Protein AF-A0A419QIV5-F1 (afdb_monomer_lite)

Sequence (324 aa):
MVKIKIGLDENVLDLLNIGNVNRIVKHPIKIYQKKHLTGKHNILQSLGPNETVYLVEGLINQEVDNNIAKLLSLYHSQQPVALETDSFTVFGKITDLEIPYEAGRLWQRYRLELTEIPFWGTTIINEGEKAFLADLNLQYKTKQIFPTQTNHNFVLDRENKKFSFEFILVNELEEACWIKIEIQIPDNIAYTGVGNPKIYVYSWDGNEWKNFLQPHPTTNYFDVNNANLYFLDGSTATELYGSGNYGEKGVGCYLPNNRGETVNPVNESDPKASPLTHSQTYGCQKRWSFTIKIPQHDESNKLKSRTKLKIEIYYEKEKTTYNP

Secondary structure (DSSP, 8-state):
---EEEEETTEEEETTTSEEEEEEEEEEE--EEEEEETTTEEEEEE-S--EEEEEEEEEEETT-HHHHHHHHHHHHH---EEEEESS-EEEEEEEEEE----TT-SEEEEEEEEEEPPS---EEEEE-TTEEEE-TTSS-EESEE-TTSSSS--EEETTTTEEEEEEEEEE-SSS-EEEEEEEEE-SSB-B-TTS-B-EEEEEE-SSSEEEEEEE-SSSSSEEE-GGG-B-TTS-BHHHHH---SSS-TTEEEB--EETT-EEPBPTTS-TTPPPEEPP--SB-SEEEEEEEEEPPP-TT-TTTTEEEEEEEEEBSS-----B-

Foldseek 3Di:
DKFWWKFADPLIDTPVVFFDWPDKDKDFDFDWDFDDDDPPDTDTDGDFFRKIKIKTKTKGFPVPVVRVVSVVVQLVVQAWMWTDTPVDIFIFGFPDKDFDDDPPDRITMIITMTITDAQWFWKAWQDADQKWKAAPVRPDTDRIDRQSHGRFPWDQDRVQQKIKTKTKIFHAAQFWDKTKMKTFHFPFFDAAPAGAFQKWKWWDQPPDTFTQWGQDRHHGFIHGHQQRFAFQVNDTQCVVFNQDPWAGPFKWWWGKDFQQDWTATTRNHDPPDGIDGHHPDFGFGIMTMMMGTAGGADPVCRRSRMIMMMMMTGGDHNHGDGDD

Structure (mmCIF, N/CA/C/O backbone):
data_AF-A0A419QIV5-F1
#
_entry.id   AF-A0A419QIV5-F1
#
loop_
_atom_site.group_PDB
_atom_site.id
_atom_site.type_symbol
_atom_site.label_atom_id
_atom_site.label_alt_id
_atom_site.label_comp_id
_atom_site.label_asym_id
_atom_site.label_entity_id
_atom_site.label_seq_id
_atom_site.pdbx_PDB_ins_code
_atom_site.Cart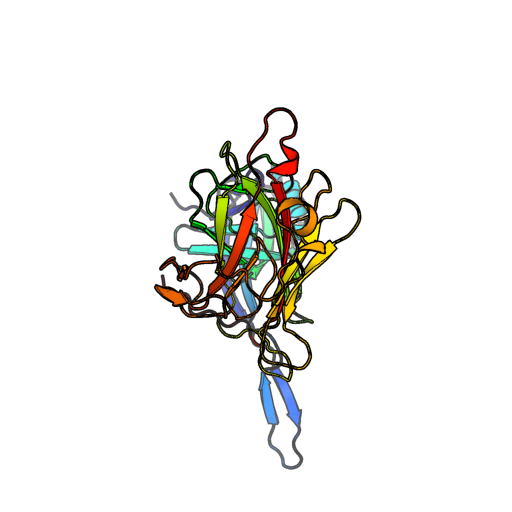n_x
_atom_site.Cartn_y
_atom_site.Cartn_z
_atom_site.occupancy
_atom_site.B_iso_or_equiv
_atom_site.auth_seq_id
_atom_site.auth_comp_id
_atom_site.auth_asym_id
_atom_site.auth_atom_id
_atom_site.pdbx_PDB_model_num
ATOM 1 N N . MET A 1 1 ? -14.097 23.131 22.051 1.00 55.72 1 MET A N 1
ATOM 2 C CA . MET A 1 1 ? -15.325 22.320 21.926 1.00 55.72 1 MET A CA 1
ATOM 3 C C . MET A 1 1 ? -14.837 20.896 21.759 1.00 55.72 1 MET A C 1
ATOM 5 O O . MET A 1 1 ? -13.962 20.720 20.923 1.00 55.72 1 MET A O 1
ATOM 9 N N . VAL A 1 2 ? -15.267 19.961 22.611 1.00 65.06 2 VAL A N 1
ATOM 10 C CA . VAL A 1 2 ? -14.708 18.600 22.605 1.00 65.06 2 VAL A CA 1
ATOM 11 C C . VAL A 1 2 ? -15.120 17.893 21.321 1.00 65.06 2 VAL A C 1
ATOM 13 O O . VAL A 1 2 ? -16.292 17.968 20.961 1.00 65.06 2 VAL A O 1
ATOM 16 N N . LYS A 1 3 ? -14.182 17.258 20.615 1.00 79.00 3 LYS A N 1
ATOM 17 C CA . LYS A 1 3 ? -14.451 16.488 19.394 1.00 79.00 3 LYS A CA 1
ATOM 18 C C . LYS A 1 3 ? -14.301 14.999 19.686 1.00 79.00 3 LYS A C 1
ATOM 20 O O . LYS A 1 3 ? -13.258 14.586 20.185 1.00 79.00 3 LYS A O 1
ATOM 25 N N . ILE A 1 4 ? -15.313 14.193 19.353 1.00 82.38 4 ILE A N 1
ATOM 26 C CA . ILE A 1 4 ? -15.190 12.729 19.298 1.00 82.38 4 ILE A CA 1
ATOM 27 C C . ILE A 1 4 ? -15.901 12.236 18.042 1.00 82.38 4 ILE A C 1
ATOM 29 O O . ILE A 1 4 ? -17.129 12.208 17.989 1.00 82.38 4 ILE A O 1
ATOM 33 N N . LYS A 1 5 ? -15.130 11.865 17.021 1.00 88.31 5 LYS A N 1
ATOM 34 C CA . LYS A 1 5 ? -15.664 11.416 15.731 1.00 88.31 5 LYS A CA 1
ATOM 35 C C . LYS A 1 5 ? -15.188 10.012 15.399 1.00 88.31 5 LYS A C 1
ATOM 37 O O . LYS A 1 5 ? -14.062 9.654 15.734 1.00 88.31 5 LYS A O 1
ATOM 42 N N . ILE A 1 6 ? -16.042 9.241 14.732 1.00 84.38 6 ILE A N 1
ATOM 43 C CA . ILE A 1 6 ? -15.705 7.926 14.196 1.00 84.38 6 ILE A CA 1
ATOM 44 C C . ILE A 1 6 ? -16.110 7.813 12.727 1.00 84.38 6 ILE A C 1
ATOM 46 O O . ILE A 1 6 ? -17.221 8.186 12.359 1.00 84.38 6 ILE A O 1
ATOM 50 N N . GLY A 1 7 ? -15.212 7.303 11.891 1.00 79.44 7 GLY A N 1
ATOM 51 C CA . GLY A 1 7 ? -15.452 7.098 10.462 1.00 79.44 7 GLY A CA 1
ATOM 52 C C . GLY A 1 7 ? -14.278 7.559 9.605 1.00 79.44 7 GLY A C 1
ATOM 53 O O . GLY A 1 7 ? -13.202 7.842 10.128 1.00 79.44 7 GLY A O 1
ATOM 54 N N . LEU A 1 8 ? -14.479 7.611 8.292 1.00 71.38 8 LEU A N 1
ATOM 55 C CA . LEU A 1 8 ? -13.515 8.135 7.319 1.00 71.38 8 LEU A CA 1
ATOM 56 C C . LEU A 1 8 ? -14.248 8.906 6.221 1.00 71.38 8 LEU A C 1
ATOM 58 O O . LEU A 1 8 ? -15.401 8.601 5.909 1.00 71.38 8 LEU A O 1
ATOM 62 N N . ASP A 1 9 ? -13.547 9.877 5.637 1.00 69.44 9 ASP A N 1
ATOM 63 C CA . ASP A 1 9 ? -13.982 10.666 4.482 1.00 69.44 9 ASP A CA 1
ATOM 64 C C . ASP A 1 9 ? -15.380 11.288 4.675 1.00 69.44 9 ASP A C 1
ATOM 66 O O . ASP A 1 9 ? -15.602 12.058 5.611 1.00 69.44 9 ASP A O 1
ATOM 70 N N . GLU A 1 10 ? -16.340 10.970 3.805 1.00 66.00 10 GLU A N 1
ATOM 71 C CA . GLU A 1 10 ? -17.713 11.487 3.884 1.00 66.00 10 GLU A CA 1
ATOM 72 C C . GLU A 1 10 ? -18.573 10.754 4.934 1.00 66.00 10 GLU A C 1
ATOM 74 O O . GLU A 1 10 ? -19.620 11.251 5.353 1.00 66.00 10 GLU A O 1
ATOM 79 N N . ASN A 1 11 ? -18.114 9.597 5.423 1.00 73.50 11 ASN A N 1
ATOM 80 C CA . ASN A 1 11 ? -18.824 8.738 6.373 1.00 73.50 11 ASN A CA 1
ATOM 81 C C . ASN A 1 11 ? -18.352 8.962 7.816 1.00 73.50 11 ASN A C 1
ATOM 83 O O . ASN A 1 11 ? -18.094 8.012 8.556 1.00 73.50 11 ASN A O 1
ATOM 87 N N . VAL A 1 12 ? -18.233 10.226 8.223 1.00 81.38 12 VAL A N 1
ATOM 88 C CA . VAL A 1 12 ? -17.811 10.603 9.577 1.00 81.38 12 VAL A CA 1
ATOM 89 C C . VAL A 1 12 ? -19.023 10.863 10.466 1.00 81.38 12 VAL A C 1
ATOM 91 O O . VAL A 1 12 ? -19.879 11.700 10.176 1.00 81.38 12 VAL A O 1
ATOM 94 N N . LEU A 1 13 ? -19.067 10.160 11.593 1.00 82.88 13 LEU A N 1
ATOM 95 C CA . LEU A 1 13 ? -20.081 10.294 12.624 1.00 82.88 13 LEU A CA 1
ATOM 96 C C . LEU A 1 13 ? -19.501 11.036 13.829 1.00 82.88 13 LEU A C 1
ATOM 98 O O . LEU A 1 13 ? -18.521 10.598 14.426 1.00 82.88 13 LEU A O 1
ATOM 102 N N . ASP A 1 14 ? -20.112 12.156 14.203 1.00 84.31 14 ASP A N 1
ATOM 103 C CA . ASP A 1 14 ? -19.749 12.884 15.419 1.00 84.31 14 ASP A CA 1
ATOM 104 C C . ASP A 1 14 ? -20.540 12.332 16.608 1.00 84.31 14 ASP A C 1
ATOM 106 O O . ASP A 1 14 ? -21.744 12.563 16.724 1.00 84.31 14 ASP A O 1
ATOM 110 N N . LEU A 1 15 ? -19.866 11.583 17.482 1.00 81.44 15 LEU A N 1
ATOM 111 C CA . LEU A 1 15 ? -20.501 10.873 18.592 1.00 81.44 15 LEU A CA 1
ATOM 112 C C . LEU A 1 15 ? -21.102 11.826 19.637 1.00 81.44 15 LEU A C 1
ATOM 114 O O . LEU A 1 15 ? -22.003 11.429 20.373 1.00 81.44 15 LEU A O 1
ATOM 118 N N . LEU A 1 16 ? -20.656 13.084 19.676 1.00 82.88 16 LEU A N 1
ATOM 119 C CA . LEU A 1 16 ? -21.199 14.105 20.574 1.00 82.88 16 LEU A CA 1
ATOM 120 C C . LEU A 1 16 ? -22.423 14.821 19.989 1.00 82.88 16 LEU A C 1
ATOM 122 O O . LEU A 1 16 ? -23.220 15.372 20.741 1.00 82.88 16 LEU A O 1
ATOM 126 N N . ASN A 1 17 ? -22.622 14.776 18.669 1.00 80.06 17 ASN A N 1
ATOM 127 C CA . ASN A 1 17 ? -23.832 15.321 18.040 1.00 80.06 17 ASN A CA 1
ATOM 128 C C . ASN A 1 17 ? -25.023 14.359 18.122 1.00 80.06 17 ASN A C 1
ATOM 130 O O . ASN A 1 17 ? -26.172 14.785 18.036 1.00 80.06 17 ASN A O 1
ATOM 134 N N . ILE A 1 18 ? -24.757 13.060 18.254 1.00 74.00 18 ILE A N 1
ATOM 135 C CA . ILE A 1 18 ? -25.786 12.006 18.247 1.00 74.00 18 ILE A CA 1
ATOM 136 C C . ILE A 1 18 ? -26.142 11.520 19.657 1.00 74.00 18 ILE A C 1
ATOM 138 O O . ILE A 1 18 ? -27.058 10.713 19.831 1.00 74.00 18 ILE A O 1
ATOM 142 N N . GLY A 1 19 ? -25.411 12.009 20.658 1.00 79.25 19 GLY A N 1
ATOM 143 C CA . GLY A 1 19 ? -25.638 11.726 22.061 1.00 79.25 19 GLY A CA 1
ATOM 144 C C . GLY A 1 19 ? -24.447 12.085 22.927 1.00 79.25 19 GLY A C 1
ATOM 145 O O . GLY A 1 19 ? -24.059 13.247 22.985 1.00 79.25 19 GLY A O 1
ATOM 146 N N . ASN A 1 20 ? -23.906 11.109 23.650 1.00 83.94 20 ASN A N 1
ATOM 147 C CA . ASN A 1 20 ? -22.772 11.331 24.536 1.00 83.94 20 ASN A CA 1
ATOM 148 C C . ASN A 1 20 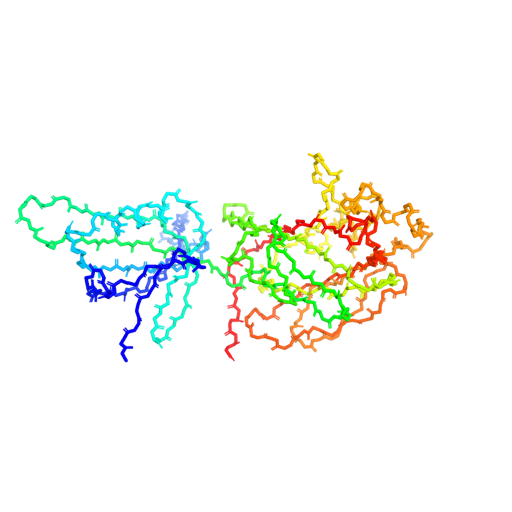? -21.799 10.154 24.522 1.00 83.94 20 ASN A C 1
ATOM 150 O O . ASN A 1 20 ? -22.209 8.998 24.425 1.00 83.94 20 ASN A O 1
ATOM 154 N N . VAL A 1 21 ? -20.522 10.458 24.739 1.00 79.62 21 VAL A N 1
ATOM 155 C CA . VAL A 1 21 ? -19.472 9.476 25.002 1.00 79.62 21 VAL A CA 1
ATOM 156 C C . VAL A 1 21 ? -19.144 9.532 26.485 1.00 79.62 21 VAL A C 1
ATOM 158 O O . VAL A 1 21 ? -18.593 10.511 26.983 1.00 79.62 21 VAL A O 1
ATOM 161 N N . ASN A 1 22 ? -19.488 8.471 27.205 1.00 81.81 22 ASN A N 1
ATOM 162 C CA . ASN A 1 22 ? -19.250 8.392 28.642 1.00 81.81 22 ASN A CA 1
ATOM 163 C C . ASN A 1 22 ? -17.803 7.998 28.942 1.00 81.81 22 ASN A C 1
ATOM 165 O O . ASN A 1 22 ? -17.241 8.426 29.951 1.00 81.81 22 ASN A O 1
ATOM 169 N N . ARG A 1 23 ? -17.213 7.135 28.104 1.00 86.25 23 ARG A N 1
ATOM 170 C CA . ARG A 1 23 ? -15.901 6.549 28.374 1.00 86.25 23 ARG A CA 1
ATOM 171 C C . ARG A 1 23 ? -15.205 6.084 27.097 1.00 86.25 23 ARG A C 1
ATOM 173 O O . ARG A 1 23 ? -15.830 5.468 26.239 1.00 86.25 23 ARG A O 1
ATOM 180 N N . ILE A 1 24 ? -13.895 6.330 27.026 1.00 81.31 24 ILE A N 1
ATOM 181 C CA . ILE A 1 24 ? -12.984 5.695 26.067 1.00 81.31 24 ILE A CA 1
ATOM 182 C C . ILE A 1 24 ? -11.867 5.016 26.863 1.00 81.31 24 ILE A C 1
ATOM 184 O O . ILE A 1 24 ? -11.160 5.688 27.614 1.00 81.31 24 ILE A O 1
ATOM 188 N N . VAL A 1 25 ? -11.707 3.697 26.728 1.00 83.75 25 VAL A N 1
ATOM 189 C CA . VAL A 1 25 ? -10.658 2.931 27.424 1.00 83.75 25 VAL A CA 1
ATOM 190 C C . VAL A 1 25 ? -9.729 2.268 26.418 1.00 83.75 25 VAL A C 1
ATOM 192 O O . VAL A 1 25 ? -10.184 1.569 25.518 1.00 83.75 25 VAL A O 1
ATOM 195 N N . LYS A 1 26 ? -8.419 2.463 26.590 1.00 82.19 26 LYS A N 1
ATOM 196 C CA . LYS A 1 26 ? -7.372 1.803 25.803 1.00 82.19 26 LYS A CA 1
ATOM 197 C C . LYS A 1 26 ? -6.883 0.549 26.534 1.00 82.19 26 LYS A C 1
ATOM 199 O O . LYS A 1 26 ? -6.353 0.649 27.640 1.00 82.19 26 LYS A O 1
ATOM 204 N N . HIS A 1 27 ? -7.003 -0.610 25.897 1.00 77.62 27 HIS A N 1
ATOM 205 C CA . HIS A 1 27 ? -6.570 -1.904 26.415 1.00 77.62 27 HIS A CA 1
ATOM 206 C C . HIS A 1 27 ? -5.473 -2.510 25.529 1.00 77.62 27 HIS A C 1
ATOM 208 O O . HIS A 1 27 ? -5.764 -2.944 24.416 1.00 77.62 27 HIS A O 1
ATOM 214 N N . PRO A 1 28 ? -4.212 -2.585 25.994 1.00 68.31 28 PRO A N 1
ATOM 215 C CA . PRO A 1 28 ? -3.205 -3.397 25.324 1.00 68.31 28 PRO A CA 1
ATOM 216 C C . PRO A 1 28 ? -3.486 -4.877 25.613 1.00 68.31 28 PRO A C 1
ATOM 218 O O . PRO A 1 28 ? -3.344 -5.338 26.749 1.00 68.31 28 PRO A O 1
ATOM 221 N N . ILE A 1 29 ? -3.878 -5.628 24.592 1.00 63.44 29 ILE A N 1
ATOM 222 C CA . ILE A 1 29 ? -4.108 -7.067 24.664 1.00 63.44 29 ILE A CA 1
ATOM 223 C C . ILE A 1 29 ? -2.789 -7.784 24.385 1.00 63.44 29 ILE A C 1
ATOM 225 O O . ILE A 1 29 ? -2.117 -7.555 23.382 1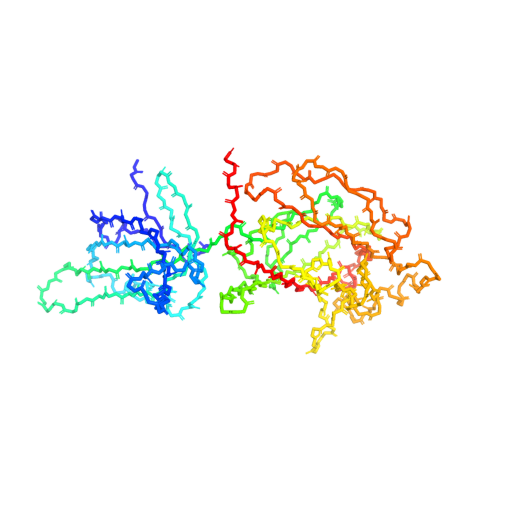.00 63.44 29 ILE A O 1
ATOM 229 N N . LYS A 1 30 ? -2.407 -8.674 25.302 1.00 55.75 30 LYS A N 1
ATOM 230 C CA . LYS A 1 30 ? -1.265 -9.576 25.134 1.00 55.75 30 LYS A CA 1
ATOM 231 C C . LYS A 1 30 ? -1.776 -11.007 25.142 1.00 55.75 30 LYS A C 1
ATOM 233 O O . LYS A 1 30 ? -2.343 -11.451 26.139 1.00 55.75 30 LYS A O 1
ATOM 238 N N . ILE A 1 31 ? -1.560 -11.728 24.047 1.00 52.34 31 ILE A N 1
ATOM 239 C CA . ILE A 1 31 ? -1.948 -13.135 23.927 1.00 52.34 31 ILE A CA 1
ATOM 240 C C . ILE A 1 31 ? -0.791 -14.004 24.424 1.00 52.34 31 ILE A C 1
ATOM 242 O O . ILE A 1 31 ? 0.311 -13.953 23.875 1.00 52.34 31 ILE A O 1
ATOM 246 N N . TYR A 1 32 ? -1.034 -14.825 25.446 1.00 48.69 32 TYR A N 1
ATOM 247 C CA . TYR A 1 32 ? -0.042 -15.749 26.004 1.00 48.69 32 TYR A CA 1
ATOM 248 C C . TYR A 1 32 ? -0.470 -17.210 25.797 1.00 48.69 32 TYR A C 1
ATOM 250 O O . TYR A 1 32 ? -1.611 -17.554 26.096 1.00 48.69 32 TYR A O 1
ATOM 258 N N . GLN A 1 33 ? 0.449 -18.099 25.391 1.00 42.16 33 GLN A N 1
ATOM 259 C CA . GLN A 1 33 ? 0.309 -19.531 25.684 1.00 42.16 33 GLN A CA 1
ATOM 260 C C . GLN A 1 33 ? 0.876 -19.817 27.055 1.00 42.16 33 GLN A C 1
ATOM 262 O O . GLN A 1 33 ? 1.987 -19.403 27.398 1.00 42.16 33 GLN A O 1
ATOM 267 N N . LYS A 1 34 ? 0.168 -20.671 27.779 1.00 44.91 34 LYS A N 1
ATOM 268 C CA . LYS A 1 34 ? 0.738 -21.392 28.902 1.00 44.91 34 LYS A CA 1
ATOM 269 C C . LYS A 1 34 ? 1.423 -22.649 28.364 1.00 44.91 34 LYS A C 1
ATOM 271 O O . LYS A 1 34 ? 0.743 -23.593 27.970 1.00 44.91 34 LYS A O 1
ATOM 276 N N . LYS A 1 35 ? 2.758 -22.673 28.341 1.00 43.59 35 LYS A N 1
ATOM 277 C CA . LYS A 1 35 ? 3.512 -23.899 28.043 1.00 43.59 35 LYS A CA 1
ATOM 278 C C . LYS A 1 35 ? 3.862 -24.591 29.358 1.00 43.59 35 LYS A C 1
ATOM 280 O O . LYS A 1 35 ? 4.591 -24.035 30.180 1.00 43.59 35 LYS A O 1
ATOM 285 N N . HIS A 1 36 ? 3.318 -25.790 29.562 1.00 45.75 36 HIS A N 1
ATOM 286 C CA . HIS A 1 36 ? 3.660 -26.632 30.706 1.00 45.75 36 HIS A CA 1
ATOM 287 C C . HIS A 1 36 ? 5.009 -27.307 30.439 1.00 45.75 36 HIS A C 1
ATOM 289 O O . HIS A 1 36 ? 5.125 -28.119 29.523 1.00 45.75 36 HIS A O 1
ATOM 295 N N . LEU A 1 37 ? 6.028 -26.977 31.233 1.00 46.03 37 LEU A N 1
ATOM 296 C CA . LEU A 1 37 ? 7.259 -27.761 31.295 1.00 46.03 37 LEU A CA 1
ATOM 297 C C . LEU A 1 37 ? 7.139 -28.791 32.423 1.00 46.03 37 LEU A C 1
ATOM 299 O O . LEU A 1 37 ? 6.579 -28.513 33.489 1.00 46.03 37 LEU A O 1
ATOM 303 N N . THR A 1 38 ? 7.659 -29.994 32.191 1.00 48.88 38 THR A N 1
ATOM 304 C CA . THR A 1 38 ? 7.831 -31.020 33.225 1.00 48.88 38 THR A CA 1
ATOM 305 C C . THR A 1 38 ? 8.701 -30.457 34.348 1.00 48.88 38 THR A C 1
ATOM 307 O O . THR A 1 38 ? 9.878 -30.183 34.139 1.00 48.88 38 THR A O 1
ATOM 310 N N . GLY A 1 39 ? 8.096 -30.250 35.523 1.00 48.50 39 GLY A N 1
ATOM 311 C CA . GLY A 1 39 ? 8.732 -29.606 36.679 1.00 48.50 39 GLY A CA 1
ATOM 312 C C . GLY A 1 39 ? 8.139 -28.237 37.033 1.00 48.50 39 GLY A C 1
ATOM 313 O O . GLY A 1 39 ? 8.842 -27.241 36.991 1.00 48.50 39 GLY A O 1
ATOM 314 N N . LYS A 1 40 ? 6.841 -28.184 37.382 1.00 45.78 40 LYS A N 1
ATOM 315 C CA . LYS A 1 40 ? 6.129 -27.080 38.084 1.00 45.78 40 LYS A CA 1
ATOM 316 C C . LYS A 1 40 ? 6.362 -25.623 37.614 1.00 45.78 40 LYS A C 1
ATOM 318 O O . LYS A 1 40 ? 5.991 -24.697 38.335 1.00 45.78 40 LYS A O 1
ATOM 323 N N . HIS A 1 41 ? 6.909 -25.371 36.429 1.00 37.62 41 HIS A N 1
ATOM 324 C CA . HIS A 1 41 ? 7.118 -24.019 35.908 1.00 37.62 41 HIS A CA 1
ATOM 325 C C . HIS A 1 41 ? 6.260 -23.795 34.663 1.00 37.62 41 HIS A C 1
ATOM 327 O O . HIS A 1 41 ? 6.377 -24.501 33.662 1.00 37.62 41 HIS A O 1
ATOM 333 N N . ASN A 1 42 ? 5.362 -22.811 34.756 1.00 41.41 42 ASN A N 1
ATOM 334 C CA . ASN A 1 42 ? 4.590 -22.311 33.626 1.00 41.41 42 ASN A CA 1
ATOM 335 C C . ASN A 1 42 ? 5.367 -21.148 33.020 1.00 41.41 42 ASN A C 1
ATOM 337 O O . ASN A 1 42 ? 5.533 -20.124 33.680 1.00 41.41 42 ASN A O 1
ATOM 341 N N . ILE A 1 43 ? 5.819 -21.286 31.777 1.00 45.16 43 ILE A N 1
ATOM 342 C CA . ILE A 1 43 ? 6.315 -20.137 31.020 1.00 45.16 43 ILE A CA 1
ATOM 343 C C . ILE A 1 43 ? 5.122 -19.564 30.255 1.00 45.16 43 ILE A C 1
ATOM 345 O O . ILE A 1 43 ? 4.452 -20.283 29.508 1.00 45.16 43 ILE A O 1
ATOM 349 N N . LEU A 1 44 ? 4.841 -18.278 30.476 1.00 44.91 44 LEU A N 1
ATOM 350 C CA . LEU A 1 44 ? 3.940 -17.503 29.629 1.00 44.91 44 LEU A CA 1
ATOM 351 C C . LEU A 1 44 ? 4.725 -17.101 28.383 1.00 44.91 44 LEU A C 1
ATOM 353 O O . LEU A 1 44 ? 5.540 -16.181 28.417 1.00 44.91 44 LEU A O 1
ATOM 357 N N . GLN A 1 45 ? 4.519 -17.824 27.290 1.00 44.31 45 GLN A N 1
ATOM 358 C CA . GLN A 1 45 ? 5.092 -17.461 26.002 1.00 44.31 45 GLN A CA 1
ATOM 359 C C . GLN A 1 45 ? 4.109 -16.518 25.307 1.00 44.31 45 GLN A C 1
ATOM 361 O O . GLN A 1 45 ? 2.977 -16.913 25.045 1.00 44.31 45 GLN A O 1
ATOM 366 N N . SER A 1 46 ? 4.507 -15.269 25.037 1.00 46.31 46 SER A N 1
ATOM 367 C CA . SER A 1 46 ? 3.703 -14.375 24.189 1.00 46.31 46 SER A CA 1
ATOM 368 C C . SER A 1 46 ? 3.589 -14.999 22.795 1.00 46.31 46 SER A C 1
ATOM 370 O O . SER A 1 46 ? 4.615 -15.279 22.171 1.00 46.31 46 SER A O 1
ATOM 372 N N . LEU A 1 47 ? 2.363 -1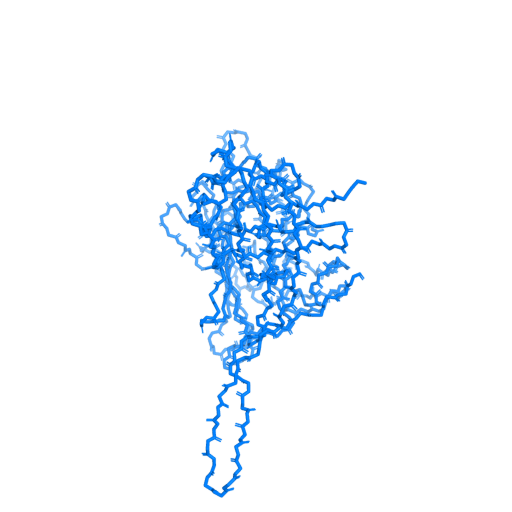5.281 22.354 1.00 44.94 47 LEU A N 1
ATOM 373 C CA . LEU A 1 47 ? 2.078 -15.973 21.092 1.00 44.94 47 LEU A CA 1
ATOM 374 C C . LEU A 1 47 ? 1.572 -15.062 19.985 1.00 44.94 47 LEU A C 1
ATOM 376 O O . LEU A 1 47 ? 1.660 -15.437 18.820 1.00 44.94 47 LEU A O 1
ATOM 380 N N . GLY A 1 48 ? 0.992 -13.920 20.339 1.00 46.06 48 GLY A N 1
ATOM 381 C CA . GLY A 1 48 ? 0.222 -13.116 19.401 1.00 46.06 48 GLY A CA 1
ATOM 382 C C . GLY A 1 48 ? 0.716 -11.679 19.288 1.00 46.06 48 GLY A C 1
ATOM 383 O O . GLY A 1 48 ? 1.530 -11.232 20.105 1.00 46.06 48 GLY A O 1
ATOM 384 N N . PRO A 1 49 ? 0.236 -10.953 18.268 1.00 50.00 49 PRO A N 1
ATOM 385 C CA . PRO A 1 49 ? 0.435 -9.516 18.174 1.00 50.00 49 PRO A CA 1
ATOM 386 C C . PRO A 1 49 ? -0.061 -8.820 19.452 1.00 50.00 49 PRO A C 1
ATOM 388 O O . PRO A 1 49 ? -1.029 -9.255 20.077 1.00 50.00 49 PRO A O 1
ATOM 391 N N . ASN A 1 50 ? 0.634 -7.755 19.865 1.00 59.47 50 ASN A N 1
ATOM 392 C CA . ASN A 1 50 ? 0.133 -6.866 20.910 1.00 59.47 50 ASN A CA 1
ATOM 393 C C . ASN A 1 50 ? -0.972 -6.016 20.279 1.00 59.47 50 ASN A C 1
ATOM 395 O O . ASN A 1 50 ? -0.701 -4.914 19.806 1.00 59.47 50 ASN A O 1
ATOM 399 N N . GLU A 1 51 ? -2.189 -6.540 20.214 1.00 70.25 51 GLU A N 1
ATOM 400 C CA . GLU A 1 51 ? -3.317 -5.753 19.735 1.00 70.25 51 GLU A CA 1
ATOM 401 C C . GLU A 1 51 ? -3.638 -4.670 20.761 1.00 70.25 51 GLU A C 1
ATOM 403 O O . GLU A 1 51 ? -3.602 -4.895 21.970 1.00 70.25 51 GLU A O 1
ATOM 408 N N . THR A 1 52 ? -3.948 -3.474 20.286 1.00 77.75 52 THR A N 1
ATOM 409 C CA . THR A 1 52 ? -4.513 -2.438 21.140 1.00 77.75 52 THR A CA 1
ATOM 410 C C . THR A 1 52 ? -5.977 -2.308 20.784 1.00 77.75 52 THR A C 1
ATOM 412 O O . THR A 1 52 ? -6.319 -2.073 19.629 1.00 77.75 52 THR A O 1
ATOM 415 N N . VAL A 1 53 ? -6.834 -2.446 21.785 1.00 85.00 53 VAL A N 1
ATOM 416 C CA . VAL A 1 53 ? -8.275 -2.294 21.634 1.00 85.00 53 VAL A CA 1
ATOM 417 C C . VAL A 1 53 ? -8.726 -1.018 22.324 1.00 85.00 53 VAL A C 1
ATOM 419 O O . VAL A 1 53 ? -8.288 -0.698 23.431 1.00 85.00 53 VAL A O 1
ATOM 422 N N . TYR A 1 54 ? -9.604 -0.284 21.660 1.00 84.88 54 TYR A N 1
ATOM 423 C CA . TYR A 1 54 ? -10.261 0.902 22.172 1.00 84.88 54 TYR A CA 1
ATOM 424 C C . TYR A 1 54 ? -11.727 0.577 22.398 1.00 84.88 54 TYR A C 1
ATOM 426 O O . TYR A 1 54 ? -12.447 0.230 21.466 1.00 84.88 54 TYR A O 1
ATOM 434 N N . LEU A 1 55 ? -12.162 0.705 23.646 1.00 89.19 55 LEU A N 1
ATOM 435 C CA . LEU A 1 55 ? -13.558 0.568 24.013 1.00 89.19 55 LEU A CA 1
ATOM 436 C C . LEU A 1 55 ? -14.200 1.946 24.106 1.00 89.19 55 LEU A C 1
ATOM 438 O O . LEU A 1 55 ? -13.764 2.755 24.924 1.00 89.19 55 LEU A O 1
ATOM 442 N N . VAL A 1 56 ? -15.225 2.200 23.299 1.00 87.94 56 VAL A N 1
ATOM 443 C CA . VAL A 1 56 ? -15.999 3.445 23.304 1.00 87.94 56 VAL A CA 1
ATOM 444 C C . VAL A 1 56 ? -17.410 3.142 23.790 1.00 87.94 56 VAL A C 1
ATOM 446 O O . VAL A 1 56 ? -18.135 2.364 23.176 1.00 87.94 56 VAL A O 1
ATOM 449 N N . GLU A 1 57 ? -17.810 3.768 24.890 1.00 90.38 57 GLU A N 1
ATOM 450 C CA . GLU A 1 57 ? -19.125 3.571 25.499 1.00 90.38 57 GLU A CA 1
ATOM 451 C C . GLU A 1 57 ? -19.856 4.897 25.647 1.00 90.38 57 GLU A C 1
ATOM 453 O O . GLU A 1 57 ? -19.270 5.920 26.024 1.00 90.38 57 GLU A O 1
ATOM 458 N N . GLY A 1 58 ? -21.163 4.871 25.417 1.00 87.88 58 GLY A N 1
ATOM 459 C CA . GLY A 1 58 ? -21.956 6.085 25.429 1.00 87.88 58 GLY A CA 1
ATOM 460 C C . GLY A 1 58 ? -23.458 5.859 25.403 1.00 87.88 58 GLY A C 1
ATOM 461 O O . GLY A 1 58 ? -23.959 4.761 25.659 1.00 87.88 58 GLY A O 1
ATOM 462 N N . LEU A 1 59 ? -24.167 6.947 25.120 1.00 85.25 59 LEU A N 1
ATOM 463 C CA . LEU A 1 59 ? -25.606 6.979 24.895 1.00 85.25 59 LEU A CA 1
ATOM 464 C C . LEU A 1 59 ? -25.871 7.581 23.515 1.00 85.25 59 LEU A C 1
ATOM 466 O O . LEU A 1 59 ? -25.285 8.608 23.184 1.00 85.25 59 LEU A O 1
ATOM 470 N N . ILE A 1 60 ? -26.761 6.970 22.739 1.00 82.31 60 ILE A N 1
ATOM 471 C CA . ILE A 1 60 ? -27.231 7.469 21.443 1.00 82.31 60 ILE A CA 1
ATOM 472 C C . ILE A 1 60 ? -28.732 7.761 21.518 1.00 82.31 60 ILE A C 1
ATOM 474 O O . ILE A 1 60 ? -29.472 7.036 22.187 1.00 82.31 60 ILE A O 1
ATOM 478 N N . ASN A 1 61 ? -29.179 8.845 20.885 1.00 75.25 61 ASN A N 1
ATOM 479 C CA . ASN A 1 61 ? -30.600 9.191 20.828 1.00 75.25 61 ASN A CA 1
ATOM 480 C C . ASN A 1 61 ? -31.333 8.281 19.823 1.00 75.25 61 ASN A C 1
ATOM 482 O O . ASN A 1 61 ? -30.912 8.186 18.669 1.00 75.25 61 ASN A O 1
ATOM 486 N N . GLN A 1 62 ? -32.429 7.646 20.253 1.00 65.25 62 GLN A N 1
ATOM 487 C CA . GLN A 1 62 ? -33.257 6.767 19.418 1.00 65.25 62 GLN A CA 1
ATOM 488 C C . GLN A 1 62 ? -34.002 7.502 18.298 1.00 65.25 62 GLN A C 1
ATOM 490 O O . GLN A 1 62 ? -34.253 6.905 17.261 1.00 65.25 62 GLN A O 1
ATOM 495 N N . GLU A 1 63 ? -34.312 8.795 18.441 1.00 63.62 63 GLU A N 1
ATOM 496 C CA . GLU A 1 63 ? -35.004 9.563 17.388 1.00 63.62 63 GLU A CA 1
ATOM 497 C C . GLU A 1 63 ? -34.130 9.809 16.147 1.00 63.62 63 GLU A C 1
ATOM 499 O O . GLU A 1 63 ? -34.583 10.380 15.154 1.00 63.62 63 GLU A O 1
ATOM 504 N N . VAL A 1 64 ? -32.866 9.376 16.183 1.00 60.38 64 VAL A N 1
ATOM 505 C CA . VAL A 1 64 ? -31.928 9.508 15.074 1.00 60.38 64 VAL A CA 1
ATOM 506 C C . VAL A 1 64 ? -31.565 8.138 14.506 1.00 60.38 64 VAL A C 1
ATOM 508 O O . VAL A 1 64 ? -30.392 7.767 14.450 1.00 60.38 64 VAL A O 1
ATOM 511 N N . ASP A 1 65 ? -32.578 7.403 14.034 1.00 64.62 65 ASP A N 1
ATOM 512 C CA . ASP A 1 65 ? -32.449 6.098 13.357 1.00 64.62 65 ASP A CA 1
ATOM 513 C C . ASP A 1 65 ? -31.340 6.089 12.285 1.00 64.62 65 ASP A C 1
ATOM 515 O O . ASP A 1 65 ? -30.590 5.120 12.143 1.00 64.62 65 ASP A O 1
ATOM 519 N N . ASN A 1 66 ? -31.146 7.217 11.592 1.00 70.50 66 ASN A N 1
ATOM 520 C CA . ASN A 1 66 ? -30.083 7.393 10.600 1.00 70.50 66 ASN A CA 1
ATOM 521 C C . ASN A 1 66 ? -28.661 7.223 11.169 1.00 70.50 66 ASN A C 1
ATOM 523 O O . ASN A 1 66 ? -27.758 6.829 10.435 1.00 70.50 66 ASN A O 1
ATOM 527 N N . ASN A 1 67 ? -28.424 7.506 12.451 1.00 73.25 67 ASN A N 1
ATOM 528 C CA . ASN A 1 67 ? -27.098 7.395 13.064 1.00 73.25 67 ASN A CA 1
ATOM 529 C C . ASN A 1 67 ? -26.795 5.984 13.562 1.00 73.25 67 ASN A C 1
ATOM 531 O O . ASN A 1 67 ? -25.660 5.535 13.420 1.00 73.25 67 ASN A O 1
ATOM 535 N N . ILE A 1 68 ? -27.802 5.269 14.078 1.00 78.06 68 ILE A N 1
ATOM 536 C CA . ILE A 1 68 ? -27.675 3.835 14.373 1.00 78.06 68 ILE A CA 1
ATOM 537 C C . ILE A 1 68 ? -27.407 3.082 13.067 1.00 78.06 68 ILE A C 1
ATOM 539 O O . ILE A 1 68 ? -26.465 2.296 13.000 1.00 78.06 68 ILE A O 1
ATOM 543 N N . ALA A 1 69 ? -28.152 3.393 12.001 1.00 81.12 69 ALA A N 1
ATOM 544 C CA . ALA A 1 69 ? -27.920 2.823 10.677 1.00 81.12 69 ALA A CA 1
ATOM 545 C C . ALA A 1 69 ? -26.506 3.121 10.146 1.00 81.12 69 ALA A C 1
ATOM 547 O O . ALA A 1 69 ? -25.853 2.225 9.616 1.00 81.12 69 ALA A O 1
ATOM 548 N N . LYS A 1 70 ? -25.986 4.344 10.335 1.00 81.31 70 LYS A N 1
ATOM 549 C CA . LYS A 1 70 ? -24.595 4.690 9.983 1.00 81.31 70 LYS A CA 1
ATOM 550 C C . LYS A 1 70 ? -23.570 3.907 10.797 1.00 81.31 70 LYS A C 1
ATOM 552 O O . LYS A 1 70 ? -22.619 3.394 10.219 1.00 81.31 70 LYS A O 1
ATOM 557 N N . LEU A 1 71 ? -23.751 3.790 12.112 1.00 81.94 71 LEU A N 1
ATOM 558 C CA . LEU A 1 71 ? -22.838 3.042 12.980 1.00 81.94 71 LEU A CA 1
ATOM 559 C C . LEU A 1 71 ? -22.818 1.549 12.609 1.00 81.94 71 LEU A C 1
ATOM 561 O O . LEU A 1 71 ? -21.748 0.958 12.485 1.00 81.94 71 LEU A O 1
ATOM 565 N N . LEU A 1 72 ? -23.995 0.969 12.351 1.00 86.31 72 LEU A N 1
ATOM 566 C CA . LEU A 1 72 ? -24.139 -0.392 11.832 1.00 86.31 72 LEU A CA 1
ATOM 567 C C . LEU A 1 72 ? -23.492 -0.534 10.452 1.00 86.31 72 LEU A C 1
ATOM 569 O O . LEU A 1 72 ? -22.792 -1.507 10.209 1.00 86.31 72 LEU A O 1
ATOM 573 N N . SER A 1 73 ? -23.661 0.444 9.560 1.00 86.06 73 SER A N 1
ATOM 574 C CA . SER A 1 73 ? -23.008 0.443 8.247 1.00 86.06 73 SER A CA 1
ATOM 575 C C . SER A 1 73 ? -21.484 0.474 8.368 1.00 86.06 73 SER A C 1
ATOM 577 O O . SER A 1 73 ? -20.808 -0.269 7.660 1.00 86.06 73 SER A O 1
ATOM 579 N N . LEU A 1 74 ? -20.931 1.299 9.265 1.00 85.50 74 LEU A N 1
ATOM 580 C CA . LEU A 1 74 ? -19.492 1.335 9.538 1.00 85.50 74 LEU A CA 1
ATOM 581 C C . LEU A 1 74 ? -19.011 -0.024 10.057 1.00 85.50 74 LEU A C 1
ATOM 583 O O . LEU A 1 74 ? -18.031 -0.557 9.540 1.00 85.50 74 LEU A O 1
ATOM 587 N N . TYR A 1 75 ? -19.737 -0.621 11.005 1.00 87.69 75 TYR A N 1
ATOM 588 C CA . TYR A 1 75 ? -19.439 -1.955 11.522 1.00 87.69 75 TYR A CA 1
ATOM 589 C C . TYR A 1 75 ? -19.486 -3.032 10.427 1.00 87.69 75 TYR A C 1
ATOM 591 O O . TYR A 1 75 ? -18.526 -3.776 10.246 1.00 87.69 75 TYR A O 1
ATOM 599 N N . HIS A 1 76 ? -20.552 -3.091 9.631 1.00 86.06 76 HIS A N 1
ATOM 600 C CA . HIS A 1 76 ? -20.709 -4.095 8.576 1.00 86.06 76 HIS A CA 1
ATOM 601 C C . HIS A 1 76 ? -19.741 -3.910 7.403 1.00 86.06 76 HIS A C 1
ATOM 603 O O . HIS A 1 76 ? -19.426 -4.887 6.728 1.00 86.06 76 HIS A O 1
ATOM 609 N N . SER A 1 77 ? -19.233 -2.694 7.175 1.00 81.56 77 SER A N 1
ATOM 610 C CA . SER A 1 77 ? -18.255 -2.437 6.113 1.00 81.56 77 SER A CA 1
ATOM 611 C C . SER A 1 77 ? -16.935 -3.185 6.322 1.00 81.56 77 SER A C 1
ATOM 613 O O . SER A 1 77 ? -16.250 -3.491 5.346 1.00 81.56 77 SER A O 1
ATOM 615 N N . GLN A 1 78 ? -16.561 -3.450 7.586 1.00 79.44 78 GLN A N 1
ATOM 616 C CA . GLN A 1 78 ? -15.269 -4.033 7.984 1.00 79.44 78 GLN A CA 1
ATOM 617 C C . GLN A 1 78 ? -14.039 -3.281 7.422 1.00 79.44 78 GLN A C 1
ATOM 619 O O . GLN A 1 78 ? -12.907 -3.795 7.418 1.00 79.44 78 GLN A O 1
ATOM 624 N N . GLN A 1 79 ? -14.259 -2.044 6.968 1.00 79.06 79 GLN A N 1
ATOM 625 C CA . GLN A 1 79 ? -13.227 -1.125 6.520 1.00 79.06 79 GLN A CA 1
ATOM 626 C C . GLN A 1 79 ? -12.551 -0.468 7.731 1.00 79.06 79 GLN A C 1
ATOM 628 O O . GLN A 1 79 ? -13.146 -0.390 8.812 1.00 79.06 79 GLN A O 1
ATOM 633 N N . PRO A 1 80 ? -11.298 -0.008 7.587 1.00 82.88 80 PRO A N 1
ATOM 634 C CA . PRO A 1 80 ? -10.683 0.867 8.576 1.00 82.88 80 PRO A CA 1
ATOM 635 C C . PRO A 1 80 ? -11.564 2.090 8.884 1.00 82.88 80 PRO A C 1
ATOM 637 O O . PRO A 1 80 ? -12.233 2.617 8.001 1.00 82.88 80 PRO A O 1
ATOM 640 N N . VAL A 1 81 ? -11.541 2.564 10.127 1.00 84.75 81 VAL A N 1
ATOM 641 C CA . VAL A 1 81 ? -12.160 3.820 10.568 1.00 84.75 81 VAL A CA 1
ATOM 642 C C . VAL A 1 81 ? -11.169 4.620 11.410 1.00 84.75 81 VAL A C 1
ATOM 644 O O . VAL A 1 81 ? -10.327 4.034 12.095 1.00 84.75 81 VAL A O 1
ATOM 647 N N . ALA A 1 82 ? -11.266 5.950 11.390 1.00 84.81 82 ALA A N 1
ATOM 648 C CA . ALA A 1 82 ? -10.545 6.802 12.328 1.00 84.81 82 ALA A CA 1
ATOM 649 C C . ALA A 1 82 ? -11.418 7.075 13.556 1.00 84.81 82 ALA A C 1
ATOM 651 O O . ALA A 1 82 ? -12.573 7.467 13.411 1.00 84.81 82 ALA A O 1
ATOM 652 N N . LEU A 1 83 ? -10.867 6.893 14.755 1.00 84.94 83 LEU A N 1
ATOM 653 C CA . LEU A 1 83 ? -11.397 7.451 15.995 1.00 84.94 83 LEU A CA 1
ATOM 654 C C . LEU A 1 83 ? -10.588 8.706 16.320 1.00 84.94 83 LEU A C 1
ATOM 656 O O . LEU A 1 83 ? -9.422 8.628 16.715 1.00 84.94 83 LEU A O 1
ATOM 660 N N . GLU A 1 84 ? -11.219 9.859 16.143 1.00 84.38 84 GLU A N 1
ATOM 661 C CA . GLU A 1 84 ? -10.617 11.169 16.360 1.00 84.38 84 GLU A CA 1
ATOM 662 C C . GLU A 1 84 ? -11.130 11.775 17.660 1.00 84.38 84 GLU A C 1
ATOM 664 O O . GLU A 1 84 ? -12.336 11.946 17.844 1.00 84.38 84 GLU A O 1
ATOM 669 N N . THR A 1 85 ? -10.204 12.154 18.535 1.00 80.75 85 THR A N 1
ATOM 670 C CA . THR A 1 85 ? -10.467 12.930 19.748 1.00 80.75 85 THR A CA 1
ATOM 671 C C . THR A 1 85 ? -9.608 14.192 19.757 1.00 80.75 85 THR A C 1
ATOM 673 O O . THR A 1 85 ? -8.669 14.311 18.971 1.00 80.75 85 THR A O 1
ATOM 676 N N . ASP A 1 86 ? -9.852 15.112 20.689 1.00 76.12 86 ASP A N 1
ATOM 677 C CA . ASP A 1 86 ? -8.967 16.273 20.880 1.00 76.12 86 ASP A CA 1
ATOM 678 C C . ASP A 1 86 ? -7.531 15.887 21.281 1.00 76.12 86 ASP A C 1
ATOM 680 O O . ASP A 1 86 ? -6.602 16.666 21.091 1.00 76.12 86 ASP A O 1
ATOM 684 N N . SER A 1 87 ? -7.347 14.709 21.887 1.00 75.44 87 SER A N 1
ATOM 685 C CA . SER A 1 87 ? -6.060 14.281 22.457 1.00 75.44 87 SER A CA 1
ATOM 686 C C . SER A 1 87 ? -5.284 13.317 21.562 1.00 75.44 87 SER A C 1
ATOM 688 O O . SER A 1 87 ? -4.067 13.210 21.690 1.00 75.44 87 SER A O 1
ATOM 690 N N . PHE A 1 88 ? -5.969 12.576 20.691 1.00 76.25 88 PHE A N 1
ATOM 691 C CA . PHE A 1 88 ? -5.349 11.594 19.804 1.00 76.25 88 PHE A CA 1
ATOM 692 C C . PHE A 1 88 ? -6.260 11.237 18.629 1.00 76.25 88 PHE A C 1
ATOM 694 O O . PHE A 1 88 ? -7.482 11.360 18.708 1.00 76.25 88 PHE A O 1
ATOM 701 N N . THR A 1 89 ? -5.650 10.709 17.569 1.00 78.38 89 THR A N 1
ATOM 702 C CA . THR A 1 89 ? -6.337 10.015 16.474 1.00 78.38 89 THR A CA 1
ATOM 703 C C . THR A 1 89 ? -5.777 8.604 16.368 1.00 78.38 89 THR A C 1
ATOM 705 O O . THR A 1 89 ? -4.561 8.426 16.418 1.00 78.38 89 THR A O 1
ATOM 708 N N . VAL A 1 90 ? -6.652 7.608 16.244 1.00 77.81 90 VAL A N 1
ATOM 709 C CA . VAL A 1 90 ? -6.262 6.212 16.021 1.00 77.81 90 VAL A CA 1
ATOM 710 C C . VAL A 1 90 ? -7.060 5.626 14.865 1.00 77.81 90 VAL A C 1
ATOM 712 O O . VAL A 1 90 ? -8.257 5.875 14.750 1.00 77.81 90 VAL A O 1
ATOM 715 N N . PHE A 1 91 ? -6.402 4.845 14.013 1.00 81.12 91 PHE A N 1
ATOM 716 C CA . PHE A 1 91 ? -7.066 4.075 12.965 1.00 81.12 91 PHE A CA 1
ATOM 717 C C . PHE A 1 91 ? -7.306 2.662 13.476 1.00 81.12 91 PHE A C 1
ATOM 719 O O . PHE A 1 91 ? -6.435 2.078 14.117 1.00 81.12 91 PHE A O 1
ATOM 726 N N . GLY A 1 92 ? -8.477 2.102 13.210 1.00 81.94 92 GLY A N 1
ATOM 727 C CA . GLY A 1 92 ? -8.831 0.769 13.677 1.00 81.94 92 GLY A CA 1
ATOM 728 C C . GLY A 1 92 ? -9.927 0.125 12.844 1.00 81.94 92 GLY A C 1
ATOM 729 O O . GLY A 1 92 ? -10.466 0.751 11.938 1.00 81.94 92 GLY A O 1
ATOM 730 N N . LYS A 1 93 ? -10.278 -1.121 13.154 1.00 86.50 93 LYS A N 1
ATOM 731 C CA . LYS A 1 93 ? -11.499 -1.770 12.653 1.00 86.50 93 LYS A CA 1
ATOM 732 C C . LYS A 1 93 ? -12.473 -1.970 13.795 1.00 86.50 93 LYS A C 1
ATOM 734 O O . LYS A 1 93 ? -12.051 -2.342 14.888 1.00 86.50 93 LYS A O 1
ATOM 739 N N . ILE A 1 94 ? -13.756 -1.734 13.538 1.00 87.19 94 ILE A N 1
ATOM 740 C CA . ILE A 1 94 ? -14.803 -2.017 14.519 1.00 87.19 94 ILE A CA 1
ATOM 741 C C . ILE A 1 94 ? -14.981 -3.536 14.569 1.00 87.19 94 ILE A C 1
ATOM 743 O O . ILE A 1 94 ? -15.444 -4.137 13.599 1.00 87.19 94 ILE A O 1
ATOM 747 N N . THR A 1 95 ? -14.567 -4.152 15.672 1.00 87.38 95 THR A N 1
ATOM 748 C CA . THR A 1 95 ? -14.609 -5.608 15.868 1.00 87.38 95 THR A CA 1
ATOM 749 C C . THR A 1 95 ? -15.877 -6.060 16.567 1.00 87.38 95 THR A C 1
ATOM 751 O O . THR A 1 95 ? -16.372 -7.149 16.282 1.00 87.38 95 THR A O 1
ATOM 754 N N . ASP A 1 96 ? -16.434 -5.209 17.422 1.00 89.44 96 ASP A N 1
ATOM 755 C CA . ASP A 1 96 ? -17.655 -5.490 18.162 1.00 89.44 96 ASP A CA 1
ATOM 756 C C . ASP A 1 96 ? -18.504 -4.223 18.295 1.00 89.44 96 ASP A C 1
ATOM 758 O O . ASP A 1 96 ? -17.988 -3.104 18.404 1.00 89.44 96 ASP A O 1
ATOM 762 N N . LEU A 1 97 ? -19.820 -4.407 18.260 1.00 89.25 97 LEU A N 1
ATOM 763 C CA . LEU A 1 97 ? -20.795 -3.340 18.415 1.00 89.25 97 LEU A CA 1
ATOM 764 C C . LEU A 1 97 ? -22.038 -3.879 19.120 1.00 89.25 97 LEU A C 1
ATOM 766 O O . LEU A 1 97 ? -22.832 -4.623 18.547 1.00 89.25 97 LEU A O 1
ATOM 770 N N . GLU A 1 98 ? -22.249 -3.425 20.350 1.00 88.94 98 GLU A N 1
ATOM 771 C CA . GLU A 1 98 ? -23.433 -3.736 21.136 1.00 88.94 98 GLU A CA 1
ATOM 772 C C . GLU A 1 98 ? -24.328 -2.502 21.246 1.00 88.94 98 GLU A C 1
ATOM 774 O O . GLU A 1 98 ? -23.898 -1.430 21.685 1.00 88.94 98 GLU A O 1
ATOM 779 N N . ILE A 1 99 ? -25.602 -2.671 20.895 1.00 85.31 99 ILE A N 1
ATOM 780 C CA . ILE A 1 99 ? -26.647 -1.661 21.077 1.00 85.31 99 ILE A CA 1
ATOM 781 C C . ILE A 1 99 ? -27.851 -2.349 21.748 1.00 85.31 99 ILE A C 1
ATOM 783 O O . ILE A 1 99 ? -28.805 -2.731 21.067 1.00 85.31 99 ILE A O 1
ATOM 787 N N . PRO A 1 100 ? -27.812 -2.599 23.072 1.00 80.00 100 PRO A N 1
ATOM 788 C CA . PRO A 1 100 ? -28.878 -3.312 23.776 1.00 80.00 100 PRO A CA 1
ATOM 789 C C . PRO A 1 100 ? -30.224 -2.604 23.603 1.00 80.00 100 PRO A C 1
ATOM 791 O O . PRO A 1 100 ? -30.338 -1.410 23.881 1.00 80.00 100 PRO A O 1
ATOM 794 N N . TYR A 1 101 ? -31.240 -3.327 23.124 1.00 71.25 101 TYR A N 1
ATOM 795 C CA . TYR A 1 101 ? -32.588 -2.787 22.941 1.00 71.25 101 TYR A CA 1
ATOM 796 C C . TYR A 1 101 ? -33.280 -2.576 24.289 1.00 71.25 101 TYR A C 1
ATOM 798 O O . TYR A 1 101 ? -33.483 -3.522 25.049 1.00 71.25 101 TYR A O 1
ATOM 806 N N . GLU A 1 102 ? -33.681 -1.335 24.564 1.00 69.56 102 GLU A N 1
ATOM 807 C CA . GLU A 1 102 ? -34.473 -0.977 25.739 1.00 69.56 102 GLU A CA 1
ATOM 808 C C . GLU A 1 102 ? -35.734 -0.231 25.284 1.00 69.56 102 GLU A C 1
ATOM 810 O O . GLU A 1 102 ? -35.670 0.899 24.796 1.00 69.56 102 GLU A O 1
ATOM 815 N N . ALA A 1 103 ? -36.893 -0.883 25.419 1.00 69.00 103 ALA A N 1
ATOM 816 C CA . ALA A 1 103 ? -38.173 -0.316 25.008 1.00 69.00 103 ALA A CA 1
ATOM 817 C C . ALA A 1 103 ? -38.529 0.932 25.838 1.00 69.00 103 ALA A C 1
ATOM 819 O O . ALA A 1 103 ? -38.432 0.924 27.067 1.00 69.00 103 ALA A O 1
ATOM 820 N N . GLY A 1 104 ? -38.983 1.993 25.163 1.00 67.69 104 GLY A N 1
ATOM 821 C CA . GLY A 1 104 ? -39.512 3.203 25.804 1.00 67.69 104 GLY A CA 1
ATOM 822 C C . GLY A 1 104 ? -38.464 4.183 26.346 1.00 67.69 104 GLY A C 1
ATOM 823 O O . GLY A 1 104 ? -38.819 5.055 27.138 1.00 67.69 104 GLY A O 1
ATOM 824 N N . ARG A 1 105 ? -37.188 4.069 25.951 1.00 70.25 105 ARG A N 1
ATOM 825 C CA . ARG A 1 105 ? -36.132 5.016 26.347 1.00 70.25 105 ARG A CA 1
ATOM 826 C C . ARG A 1 105 ? -35.641 5.858 25.177 1.00 70.25 105 ARG A C 1
ATOM 828 O O . ARG A 1 105 ? -35.073 5.323 24.247 1.00 70.25 105 ARG A O 1
ATOM 835 N N . LEU A 1 106 ? -35.710 7.182 25.309 1.00 73.94 106 LEU A N 1
ATOM 836 C CA . LEU A 1 106 ? -35.131 8.136 24.345 1.00 73.94 106 LEU A CA 1
ATOM 837 C C . LEU A 1 106 ? -33.622 7.937 24.099 1.00 73.94 106 LEU A C 1
ATOM 839 O O . LEU A 1 106 ? -33.126 8.247 23.022 1.00 73.94 106 LEU A O 1
ATOM 843 N N . TRP A 1 107 ? -32.893 7.421 25.092 1.00 78.06 107 TRP A N 1
ATOM 844 C CA . TRP A 1 107 ? -31.445 7.224 25.038 1.00 78.06 107 TRP A CA 1
ATOM 845 C C . TRP A 1 107 ? -31.091 5.751 25.188 1.00 78.06 107 TRP A C 1
ATOM 847 O O . TRP A 1 107 ? -31.450 5.121 26.187 1.00 78.06 107 TRP A O 1
ATOM 857 N N . GLN A 1 108 ? -30.329 5.230 24.233 1.00 80.75 108 GLN A N 1
ATOM 858 C CA . GLN A 1 108 ? -29.890 3.843 24.200 1.00 80.75 108 GLN A CA 1
ATOM 859 C C . GLN A 1 108 ? -28.391 3.754 24.450 1.00 80.75 108 GLN A C 1
ATOM 861 O O . GLN A 1 108 ? -27.611 4.557 23.942 1.00 80.75 108 GLN A O 1
ATOM 866 N N . ARG A 1 109 ? -27.973 2.784 25.262 1.00 86.12 109 ARG A N 1
ATOM 867 C CA . ARG A 1 109 ? -26.548 2.529 25.480 1.00 86.12 109 ARG A CA 1
ATOM 868 C C . ARG A 1 109 ? -25.941 1.924 24.226 1.00 86.12 109 ARG A C 1
ATOM 870 O O . ARG A 1 109 ? -26.583 1.111 23.569 1.00 86.12 109 ARG A O 1
ATOM 877 N N . TYR A 1 110 ? -24.700 2.292 23.944 1.00 86.94 110 TYR A N 1
ATOM 878 C CA . TYR A 1 110 ? -23.886 1.589 22.965 1.00 86.94 110 TYR A CA 1
ATOM 879 C C . TYR A 1 110 ? -22.501 1.298 23.539 1.00 86.94 110 TYR A C 1
ATOM 881 O O . TYR A 1 110 ? -21.972 2.071 24.349 1.00 86.94 110 TYR A O 1
ATOM 889 N N . ARG A 1 111 ? -21.927 0.179 23.103 1.00 89.81 111 ARG A N 1
ATOM 890 C CA . ARG A 1 111 ? -20.542 -0.221 23.343 1.00 89.81 111 ARG A CA 1
ATOM 891 C C . ARG A 1 111 ? -19.940 -0.582 21.993 1.00 89.81 111 ARG A C 1
ATOM 893 O O . ARG A 1 111 ? -20.467 -1.431 21.286 1.00 89.81 111 ARG A O 1
ATOM 900 N N . LEU A 1 112 ? -18.859 0.093 21.636 1.00 89.88 112 LEU A N 1
ATOM 901 C CA . LEU A 1 112 ? -18.111 -0.135 20.410 1.00 89.88 112 LEU A CA 1
ATOM 902 C C . LEU A 1 112 ? -16.697 -0.570 20.778 1.00 89.88 112 LEU A C 1
ATOM 904 O O . LEU A 1 112 ? -16.027 0.089 21.575 1.00 89.88 112 LEU A O 1
ATOM 908 N N . GLU A 1 113 ? -16.247 -1.655 20.168 1.00 90.56 113 GLU A N 1
ATOM 909 C CA . GLU A 1 113 ? -14.878 -2.130 20.260 1.00 90.56 113 GLU A CA 1
ATOM 910 C C . GLU A 1 113 ? -14.146 -1.864 18.946 1.00 90.56 113 GLU A C 1
ATOM 912 O O . GLU A 1 113 ? -14.607 -2.233 17.865 1.00 90.56 113 GLU A O 1
ATOM 917 N N . LEU A 1 114 ? -13.004 -1.192 19.047 1.00 87.50 114 LEU A N 1
ATOM 918 C CA . LEU A 1 114 ? -12.159 -0.832 17.921 1.00 87.50 114 LEU A CA 1
ATOM 919 C C . LEU A 1 114 ? -10.767 -1.430 18.121 1.00 87.50 114 LEU A C 1
ATOM 921 O O . LEU A 1 114 ? -10.035 -1.011 19.018 1.00 87.50 114 LEU A O 1
ATOM 925 N N . THR A 1 115 ? -10.364 -2.348 17.251 1.00 85.75 115 THR A N 1
ATOM 926 C CA . THR A 1 115 ? -8.992 -2.867 17.250 1.00 85.75 115 THR A CA 1
ATOM 927 C C . THR A 1 115 ? -8.105 -1.982 16.387 1.00 85.75 115 THR A C 1
ATOM 929 O O . THR A 1 115 ? -8.365 -1.810 15.196 1.00 85.75 115 THR A O 1
ATOM 932 N N . GLU A 1 116 ? -7.050 -1.428 16.983 1.00 82.44 116 GLU A N 1
ATOM 933 C CA . GLU A 1 116 ? -6.083 -0.546 16.327 1.00 82.44 116 GLU A CA 1
ATOM 934 C C . GLU A 1 116 ? -5.437 -1.237 15.120 1.00 82.44 116 GLU A C 1
ATOM 936 O O . GLU A 1 116 ? -5.034 -2.402 15.178 1.00 82.44 116 GLU A O 1
ATOM 941 N N . ILE A 1 117 ? -5.336 -0.498 14.019 1.00 80.25 117 ILE A N 1
ATOM 942 C CA . ILE A 1 117 ? -4.516 -0.836 12.864 1.00 80.25 117 ILE A CA 1
ATOM 943 C C . ILE A 1 117 ? -3.219 -0.032 13.006 1.00 80.25 117 ILE A C 1
ATOM 945 O O . ILE A 1 117 ? -3.279 1.196 13.117 1.00 80.25 117 ILE A O 1
ATOM 949 N N . PRO A 1 118 ? -2.044 -0.682 12.980 1.00 76.88 118 PRO A N 1
ATOM 950 C CA . PRO A 1 118 ? -0.775 0.032 13.000 1.00 76.88 118 PRO A CA 1
ATOM 951 C C . PRO A 1 118 ? -0.648 1.010 11.819 1.00 76.88 118 PRO A C 1
ATOM 953 O O . PRO A 1 118 ? -1.184 0.761 10.740 1.00 76.88 118 PRO A O 1
ATOM 956 N N . PHE A 1 119 ? 0.115 2.093 11.985 1.00 74.56 119 PHE A N 1
ATOM 957 C CA . PHE A 1 119 ? 0.348 3.140 10.969 1.00 74.56 119 PHE A CA 1
ATOM 958 C C . PHE A 1 119 ? 1.276 2.691 9.817 1.00 74.56 119 PHE A C 1
ATOM 960 O O . PHE A 1 119 ? 2.252 3.350 9.459 1.00 74.56 119 PHE A O 1
ATOM 967 N N . TRP A 1 120 ? 0.996 1.527 9.244 1.00 85.31 120 TRP A N 1
ATOM 968 C CA . TRP A 1 120 ? 1.783 0.889 8.198 1.00 85.31 120 TRP A CA 1
ATOM 969 C C . TRP A 1 120 ? 1.289 1.215 6.802 1.00 85.31 120 TRP A C 1
ATOM 971 O O . TRP A 1 120 ? 0.117 1.507 6.577 1.00 85.31 120 TRP A O 1
ATOM 981 N N . GLY A 1 121 ? 2.205 1.111 5.844 1.00 85.00 121 GLY A N 1
ATOM 982 C CA . GLY A 1 121 ? 1.895 1.238 4.429 1.00 85.00 121 GLY A CA 1
ATOM 983 C C . GLY A 1 121 ? 1.753 2.677 3.946 1.00 85.00 121 GLY A C 1
ATOM 984 O O . GLY A 1 121 ? 1.552 2.870 2.750 1.00 85.00 121 GLY A O 1
ATOM 985 N N . THR A 1 122 ? 1.889 3.688 4.817 1.00 89.19 122 THR A N 1
ATOM 986 C CA . THR A 1 122 ? 1.957 5.094 4.386 1.00 89.19 122 THR A CA 1
ATOM 987 C C . THR A 1 122 ? 2.977 5.212 3.264 1.00 89.19 122 THR A C 1
ATOM 989 O O . THR A 1 122 ? 4.145 4.872 3.454 1.00 89.19 122 THR A O 1
ATOM 992 N N . THR A 1 123 ? 2.512 5.642 2.095 1.00 94.12 123 THR A N 1
ATOM 993 C CA . THR A 1 123 ? 3.290 5.632 0.857 1.00 94.12 123 THR A CA 1
ATOM 994 C C . THR A 1 123 ? 3.475 7.057 0.373 1.00 94.12 123 THR A C 1
ATOM 996 O O . THR A 1 123 ? 2.520 7.833 0.366 1.00 94.12 123 THR A O 1
ATOM 999 N N . ILE A 1 124 ? 4.704 7.408 0.004 1.00 94.38 124 ILE A N 1
ATOM 1000 C CA . ILE A 1 124 ? 5.132 8.763 -0.342 1.00 94.38 124 ILE A CA 1
ATOM 1001 C C . ILE A 1 124 ? 5.908 8.719 -1.659 1.00 94.38 124 ILE A C 1
ATOM 1003 O O . ILE A 1 124 ? 6.717 7.821 -1.885 1.00 94.38 124 ILE A O 1
ATOM 1007 N N . ILE A 1 125 ? 5.693 9.713 -2.519 1.00 96.12 125 ILE A N 1
ATOM 1008 C CA . ILE A 1 125 ? 6.570 9.990 -3.659 1.00 96.12 125 ILE A CA 1
ATOM 1009 C C . ILE A 1 125 ? 7.693 10.920 -3.191 1.00 96.12 125 ILE A C 1
ATOM 1011 O O . ILE A 1 125 ? 7.449 12.095 -2.920 1.00 96.12 125 ILE A O 1
ATOM 1015 N N . ASN A 1 126 ? 8.918 10.399 -3.121 1.00 93.12 126 ASN A N 1
ATOM 1016 C CA . ASN A 1 126 ? 10.111 11.177 -2.776 1.00 93.12 126 ASN A CA 1
ATOM 1017 C C . ASN A 1 126 ? 10.616 12.013 -3.961 1.00 93.12 126 ASN A C 1
ATOM 1019 O O . ASN A 1 126 ? 11.097 13.125 -3.771 1.00 93.12 126 ASN A O 1
ATOM 1023 N N . GLU A 1 127 ? 10.496 11.498 -5.187 1.00 93.25 127 GLU A N 1
ATOM 1024 C CA . GLU A 1 127 ? 10.906 12.196 -6.411 1.00 93.25 127 GLU A CA 1
ATOM 1025 C C . GLU A 1 127 ? 9.958 11.864 -7.572 1.00 93.25 127 GLU A C 1
ATOM 1027 O O . GLU A 1 127 ? 9.458 10.742 -7.675 1.00 93.25 127 GLU A O 1
ATOM 1032 N N . GLY A 1 128 ? 9.733 12.847 -8.448 1.00 89.94 128 GLY A N 1
ATOM 1033 C CA . GLY A 1 128 ? 8.818 12.786 -9.591 1.00 89.94 128 GLY A CA 1
ATOM 1034 C C . GLY A 1 128 ? 7.905 14.011 -9.601 1.00 89.94 128 GLY A C 1
ATOM 1035 O O . GLY A 1 128 ? 6.986 14.099 -8.789 1.00 89.94 128 GLY A O 1
ATOM 1036 N N . GLU A 1 129 ? 8.160 14.977 -10.486 1.00 90.50 129 GLU A N 1
ATOM 1037 C CA . GLU A 1 129 ? 7.573 16.328 -10.424 1.00 90.50 129 GLU A CA 1
ATOM 1038 C C . GLU A 1 129 ? 6.038 16.321 -10.512 1.00 90.50 129 GLU A C 1
ATOM 1040 O O . GLU A 1 129 ? 5.365 16.682 -9.543 1.00 90.50 129 GLU A O 1
ATOM 1045 N N . LYS A 1 130 ? 5.467 15.806 -11.609 1.00 95.19 130 LYS A N 1
ATOM 1046 C CA . LYS A 1 130 ? 4.009 15.628 -11.775 1.00 95.19 130 LYS A CA 1
ATOM 1047 C C . LYS A 1 130 ? 3.571 14.168 -11.641 1.00 95.19 130 LYS A C 1
ATOM 1049 O O . LYS A 1 130 ? 2.698 13.693 -12.360 1.00 95.19 130 LYS A O 1
ATOM 1054 N N . ALA A 1 131 ? 4.210 13.457 -10.718 1.00 96.81 131 ALA A N 1
ATOM 1055 C CA . ALA A 1 131 ? 3.831 12.107 -10.325 1.00 96.81 131 ALA A CA 1
ATOM 1056 C C . ALA A 1 131 ? 2.829 12.113 -9.162 1.00 96.81 131 ALA A C 1
ATOM 1058 O O . ALA A 1 131 ? 2.989 12.906 -8.234 1.00 96.81 131 ALA A O 1
ATOM 1059 N N . PHE A 1 132 ? 1.846 11.217 -9.152 1.00 97.12 132 PHE A N 1
ATOM 1060 C CA . PHE A 1 132 ? 0.849 11.140 -8.080 1.00 97.12 132 PHE A CA 1
ATOM 1061 C C . PHE A 1 132 ? 0.506 9.700 -7.707 1.00 97.12 132 PHE A C 1
ATOM 1063 O O . PHE A 1 132 ? 0.505 8.806 -8.550 1.00 97.12 132 PHE A O 1
ATOM 1070 N N . LEU A 1 133 ? 0.176 9.509 -6.434 1.00 96.31 133 LEU A N 1
ATOM 1071 C CA . LEU A 1 133 ? -0.509 8.344 -5.895 1.00 96.31 133 LEU A CA 1
ATOM 1072 C C . LEU A 1 133 ? -2.006 8.651 -5.925 1.00 96.31 133 LEU A C 1
ATOM 1074 O O . LEU A 1 133 ? -2.436 9.685 -5.408 1.00 96.31 133 LEU A O 1
ATOM 1078 N N . ALA A 1 134 ? -2.782 7.780 -6.552 1.00 94.75 134 ALA A N 1
ATOM 1079 C CA . ALA A 1 134 ? -4.215 7.928 -6.715 1.00 94.75 134 ALA A CA 1
ATOM 1080 C C . ALA A 1 134 ? -4.970 6.759 -6.084 1.00 94.75 134 ALA A C 1
ATOM 1082 O O . ALA A 1 134 ? -4.451 5.639 -5.988 1.00 94.75 134 ALA A O 1
ATOM 1083 N N . ASP A 1 135 ? -6.205 7.024 -5.669 1.00 91.38 135 ASP A N 1
ATOM 1084 C CA . ASP A 1 135 ? -7.123 5.985 -5.220 1.00 91.38 135 ASP A CA 1
ATOM 1085 C C . ASP A 1 135 ? -7.578 5.098 -6.392 1.00 91.38 135 ASP A C 1
ATOM 1087 O O . ASP A 1 135 ? -7.368 5.410 -7.569 1.00 91.38 135 ASP A O 1
ATOM 1091 N N . LEU A 1 136 ? -8.194 3.955 -6.081 1.00 92.06 136 LEU A N 1
ATOM 1092 C CA . LEU A 1 136 ? -8.565 2.968 -7.100 1.00 92.06 136 LEU A CA 1
ATOM 1093 C C . LEU A 1 136 ? -9.635 3.457 -8.087 1.00 92.06 136 LEU A C 1
ATOM 1095 O O . LEU A 1 136 ? -9.769 2.880 -9.166 1.00 92.06 136 LEU A O 1
ATOM 1099 N N . ASN A 1 137 ? -10.352 4.526 -7.738 1.00 90.38 137 ASN A N 1
ATOM 1100 C CA . ASN A 1 137 ? -11.374 5.149 -8.573 1.00 90.38 137 ASN A CA 1
ATOM 1101 C C . ASN A 1 137 ? -10.868 6.401 -9.313 1.00 90.38 137 ASN A C 1
ATOM 1103 O O . ASN A 1 137 ? -11.642 7.016 -10.045 1.00 90.38 137 ASN A O 1
ATOM 1107 N N . LEU A 1 138 ? -9.592 6.782 -9.141 1.00 90.12 138 LEU A N 1
ATOM 1108 C CA . LEU A 1 138 ? -8.979 7.992 -9.708 1.00 90.12 138 LEU A CA 1
ATOM 1109 C C . LEU A 1 138 ? -9.694 9.304 -9.330 1.00 90.12 138 LEU A C 1
ATOM 1111 O O . LEU A 1 138 ? -9.590 10.299 -10.052 1.00 90.12 138 LEU A O 1
ATOM 1115 N N . GLN A 1 139 ? -10.412 9.322 -8.210 1.00 86.94 139 GLN A N 1
ATOM 1116 C CA . GLN A 1 139 ? -11.104 10.504 -7.702 1.00 86.94 139 GLN A CA 1
ATOM 1117 C C . GLN A 1 139 ? -10.135 11.465 -7.015 1.00 86.94 139 GLN A C 1
ATOM 1119 O O . GLN A 1 139 ? -10.276 12.682 -7.141 1.00 86.94 139 GLN A O 1
ATOM 1124 N N . TYR A 1 140 ? -9.116 10.929 -6.339 1.00 86.44 140 TYR A N 1
ATOM 1125 C CA . TYR A 1 140 ? -8.142 11.717 -5.590 1.00 86.44 140 TYR A CA 1
ATOM 1126 C C . TYR A 1 140 ? -6.716 11.372 -6.007 1.00 86.44 140 TYR A C 1
ATOM 1128 O O . TYR A 1 140 ? -6.384 10.212 -6.233 1.00 86.44 140 TYR A O 1
ATOM 1136 N N . LYS A 1 141 ? -5.863 12.398 -6.098 1.00 91.88 141 LYS A N 1
ATOM 1137 C CA . LYS A 1 141 ? -4.435 12.296 -6.428 1.00 91.88 141 LYS A CA 1
ATOM 1138 C C . LYS A 1 141 ? -3.619 13.107 -5.430 1.00 91.88 141 LYS A C 1
ATOM 1140 O O . LYS A 1 141 ? -3.922 14.272 -5.186 1.00 91.88 141 LYS A O 1
ATOM 1145 N N . THR A 1 142 ? -2.567 12.516 -4.882 1.00 92.56 142 THR A N 1
ATOM 1146 C CA . THR A 1 142 ? -1.723 13.130 -3.849 1.00 92.56 142 THR A CA 1
ATOM 1147 C C . THR A 1 142 ? -0.285 12.611 -3.940 1.00 92.56 142 THR A C 1
ATOM 1149 O O . THR A 1 142 ? -0.002 11.635 -4.630 1.00 92.56 142 THR A O 1
ATOM 1152 N N . LYS A 1 143 ? 0.660 13.270 -3.268 1.00 93.25 143 LYS A N 1
ATOM 1153 C CA . LYS A 1 143 ? 2.047 12.787 -3.129 1.00 93.25 143 LYS A CA 1
ATOM 1154 C C . LYS A 1 143 ? 2.214 11.784 -1.991 1.00 93.25 143 LYS A C 1
ATOM 1156 O O . LYS A 1 143 ? 3.238 11.112 -1.932 1.00 93.25 143 LYS A O 1
ATOM 1161 N N . GLN A 1 144 ? 1.232 11.704 -1.098 1.00 91.12 144 GLN A N 1
ATOM 1162 C CA . GLN A 1 144 ? 1.256 10.837 0.068 1.00 91.12 144 GLN A CA 1
ATOM 1163 C C . GLN A 1 144 ? -0.127 10.252 0.314 1.00 91.12 144 GLN A C 1
ATOM 1165 O O . GLN A 1 144 ? -1.098 11.000 0.418 1.00 91.12 144 GLN A O 1
ATOM 1170 N N . ILE A 1 145 ? -0.187 8.931 0.460 1.00 88.75 145 ILE A N 1
ATOM 1171 C CA . ILE A 1 145 ? -1.393 8.207 0.860 1.00 88.75 145 ILE A CA 1
ATOM 1172 C C . ILE A 1 145 ? -1.159 7.507 2.191 1.00 88.75 145 ILE A C 1
ATOM 1174 O O . ILE A 1 145 ? -0.069 7.003 2.476 1.00 88.75 145 ILE A O 1
ATOM 1178 N N . PHE A 1 146 ? -2.215 7.441 2.985 1.00 85.69 146 PHE A N 1
ATOM 1179 C CA . PHE A 1 146 ? -2.311 6.546 4.125 1.00 85.69 146 PHE A CA 1
ATOM 1180 C C . PHE A 1 146 ? -3.244 5.432 3.672 1.00 85.69 146 PHE A C 1
ATOM 1182 O O . PHE A 1 146 ? -4.418 5.713 3.495 1.00 85.69 146 PHE A O 1
ATOM 1189 N N . PRO A 1 147 ? -2.785 4.198 3.424 1.00 82.06 147 PRO A N 1
ATOM 1190 C CA . PRO A 1 147 ? -3.631 3.188 2.787 1.00 82.06 147 PRO A CA 1
ATOM 1191 C C . PRO A 1 147 ? -4.805 2.738 3.663 1.00 82.06 147 PRO A C 1
ATOM 1193 O O . PRO A 1 147 ? -5.762 2.160 3.163 1.00 82.06 147 PRO A O 1
ATOM 1196 N N . THR A 1 148 ? -4.753 3.020 4.967 1.00 78.06 148 THR A N 1
ATOM 1197 C CA . THR A 1 148 ? -5.892 2.873 5.880 1.00 78.06 148 THR A CA 1
ATOM 1198 C C . THR A 1 148 ? -6.963 3.948 5.691 1.00 78.06 148 THR A C 1
ATOM 1200 O O . THR A 1 148 ? -8.072 3.779 6.180 1.00 78.06 148 THR A O 1
ATOM 1203 N N . GLN A 1 149 ? -6.642 5.049 5.019 1.00 70.69 149 GLN A N 1
ATOM 1204 C CA . GLN A 1 149 ? -7.564 6.101 4.610 1.00 70.69 149 GLN A CA 1
ATOM 1205 C C . GLN A 1 149 ? -7.891 5.888 3.127 1.00 70.69 149 GLN A C 1
ATOM 1207 O O . GLN A 1 149 ? -7.004 5.528 2.356 1.00 70.69 149 GLN A O 1
ATOM 1212 N N . THR A 1 150 ? -9.123 6.164 2.698 1.00 68.44 150 THR A N 1
ATOM 1213 C CA . THR A 1 150 ? -9.561 6.117 1.286 1.00 68.44 150 THR A CA 1
ATOM 1214 C C . THR A 1 150 ? -9.601 4.722 0.614 1.00 68.44 150 THR A C 1
ATOM 1216 O O . THR A 1 150 ? -9.322 3.685 1.219 1.00 68.44 150 THR A O 1
ATOM 1219 N N . ASN A 1 151 ? -9.995 4.688 -0.668 1.00 82.19 151 ASN A N 1
ATOM 1220 C CA . ASN A 1 151 ? -10.236 3.494 -1.492 1.00 82.19 151 ASN A CA 1
ATOM 1221 C C . ASN A 1 151 ? -8.937 2.782 -1.937 1.00 82.19 151 ASN A C 1
ATOM 1223 O O . ASN A 1 151 ? -8.676 2.675 -3.136 1.00 82.19 151 ASN A O 1
ATOM 1227 N N . HIS A 1 152 ? -8.129 2.285 -0.995 1.00 90.06 152 HIS A N 1
ATOM 1228 C CA . HIS A 1 152 ? -6.848 1.600 -1.256 1.00 90.06 152 HIS A CA 1
ATOM 1229 C C . HIS A 1 152 ? -6.858 0.088 -0.978 1.00 90.06 152 HIS A C 1
ATOM 1231 O O . HIS A 1 152 ? -5.802 -0.540 -0.924 1.00 90.06 152 HIS A O 1
ATOM 1237 N N . ASN A 1 153 ? -8.037 -0.512 -0.785 1.00 90.38 153 ASN A N 1
ATOM 1238 C CA . ASN A 1 153 ? -8.208 -1.948 -0.521 1.00 90.38 153 ASN A CA 1
ATOM 1239 C C . ASN A 1 153 ? -7.235 -2.496 0.549 1.00 90.38 153 ASN A C 1
ATOM 1241 O O . ASN A 1 153 ? -6.568 -3.515 0.352 1.00 90.38 153 ASN A O 1
ATOM 1245 N N . PHE A 1 154 ? -7.089 -1.778 1.666 1.00 90.69 154 PHE A N 1
ATOM 1246 C CA . PHE A 1 154 ? -6.164 -2.177 2.721 1.00 90.69 154 PHE A CA 1
ATOM 1247 C C . PHE A 1 154 ? -6.666 -3.420 3.461 1.00 90.69 154 PHE A C 1
ATOM 1249 O O . PHE A 1 154 ? -7.759 -3.446 4.034 1.00 90.69 154 PHE A O 1
ATOM 1256 N N . VAL A 1 155 ? -5.816 -4.441 3.512 1.00 90.31 155 VAL A N 1
ATOM 1257 C CA . VAL A 1 155 ? -6.075 -5.710 4.190 1.00 90.31 155 VAL A CA 1
ATOM 1258 C C . VAL A 1 155 ? -4.950 -5.975 5.179 1.00 90.31 155 VAL A C 1
ATOM 1260 O O . VAL A 1 155 ? -3.782 -5.998 4.801 1.00 90.31 155 VAL A O 1
ATOM 1263 N N . LEU A 1 156 ? -5.310 -6.206 6.441 1.00 88.56 156 LEU A N 1
ATOM 1264 C CA . LEU A 1 156 ? -4.407 -6.673 7.490 1.00 88.56 156 LEU A CA 1
ATOM 1265 C C . LEU A 1 156 ? -4.800 -8.102 7.864 1.00 88.56 156 LEU A C 1
ATOM 1267 O O . LEU A 1 156 ? -5.915 -8.335 8.324 1.00 88.56 156 LEU A O 1
ATOM 1271 N N . ASP A 1 157 ? -3.875 -9.033 7.670 1.00 89.44 157 ASP A N 1
ATOM 1272 C CA . ASP A 1 157 ? -4.010 -10.453 7.973 1.00 89.44 157 ASP A CA 1
ATOM 1273 C C . ASP A 1 157 ? -2.992 -10.810 9.060 1.00 89.44 157 ASP A C 1
ATOM 1275 O O . ASP A 1 157 ? -1.809 -11.054 8.805 1.00 89.44 157 ASP A O 1
ATOM 1279 N N . ARG A 1 158 ? -3.460 -10.787 10.308 1.00 84.50 158 ARG A N 1
ATOM 1280 C CA . ARG A 1 158 ? -2.622 -11.044 11.485 1.00 84.50 158 ARG A CA 1
ATOM 1281 C C . ARG A 1 158 ? -2.240 -12.507 11.643 1.00 84.50 158 ARG A C 1
ATOM 1283 O O . ARG A 1 158 ? -1.195 -12.785 12.228 1.00 84.50 158 ARG A O 1
ATOM 1290 N N . GLU A 1 159 ? -3.057 -13.421 11.126 1.00 86.69 159 GLU A N 1
ATOM 1291 C CA . GLU A 1 159 ? -2.796 -14.859 11.184 1.00 86.69 159 GLU A CA 1
ATOM 1292 C C . GLU A 1 159 ? -1.552 -15.198 10.361 1.00 86.69 159 GLU A C 1
ATOM 1294 O O . GLU A 1 159 ? -0.608 -15.804 10.870 1.00 86.69 159 GLU A O 1
ATOM 1299 N N . ASN A 1 160 ? -1.493 -14.692 9.127 1.00 89.56 160 ASN A N 1
ATOM 1300 C CA . ASN A 1 160 ? -0.336 -14.855 8.247 1.00 89.56 160 ASN A CA 1
ATOM 1301 C C . ASN A 1 160 ? 0.732 -13.765 8.432 1.00 89.56 160 ASN A C 1
ATOM 1303 O O . ASN A 1 160 ? 1.726 -13.744 7.702 1.00 89.56 160 ASN A O 1
ATOM 1307 N N . LYS A 1 161 ? 0.531 -12.863 9.403 1.00 92.31 161 LYS A N 1
ATOM 1308 C CA . LYS A 1 161 ? 1.379 -11.702 9.703 1.00 92.31 161 LYS A CA 1
ATOM 1309 C C . LYS A 1 161 ? 1.758 -10.907 8.452 1.00 92.31 161 LYS A C 1
ATOM 1311 O O . LYS A 1 161 ? 2.937 -10.683 8.163 1.00 92.31 161 LYS A O 1
ATOM 1316 N N . LYS A 1 162 ? 0.753 -10.492 7.689 1.00 94.12 162 LYS A N 1
ATOM 1317 C CA . LYS A 1 162 ? 0.936 -9.701 6.474 1.00 94.12 162 LYS A CA 1
ATOM 1318 C C . LYS A 1 162 ? -0.079 -8.580 6.371 1.00 94.12 162 LYS A C 1
ATOM 1320 O O . LYS A 1 162 ? -1.170 -8.649 6.928 1.00 94.12 162 LYS A O 1
ATOM 1325 N N . PHE A 1 163 ? 0.270 -7.553 5.614 1.00 93.81 163 PHE A N 1
ATOM 1326 C CA . PHE A 1 163 ? -0.697 -6.570 5.153 1.00 93.81 163 PHE A CA 1
ATOM 1327 C C . PHE A 1 163 ? -0.485 -6.269 3.676 1.00 93.81 163 PHE A C 1
ATOM 1329 O O . PHE A 1 163 ? 0.618 -6.429 3.144 1.00 93.81 163 PHE A O 1
ATOM 1336 N N . SER A 1 164 ? -1.552 -5.833 3.020 1.00 96.31 164 SER A N 1
ATOM 1337 C CA . SER A 1 164 ? -1.515 -5.416 1.627 1.00 96.31 164 SER A CA 1
ATOM 1338 C C . SER A 1 164 ? -2.409 -4.222 1.368 1.00 96.31 164 SER A C 1
ATOM 1340 O O . SER A 1 164 ? -3.392 -4.017 2.075 1.00 96.31 164 SER A O 1
ATOM 1342 N N . PHE A 1 165 ? -2.084 -3.466 0.331 1.00 96.38 165 PHE A N 1
ATOM 1343 C CA . PHE A 1 165 ? -2.885 -2.346 -0.144 1.00 96.38 165 PHE A CA 1
ATOM 1344 C C . PHE A 1 165 ? -2.593 -2.081 -1.617 1.00 96.38 165 PHE A C 1
ATOM 1346 O O . PHE A 1 165 ? -1.606 -2.574 -2.170 1.00 96.38 165 PHE A O 1
ATOM 1353 N N . GLU A 1 166 ? -3.462 -1.301 -2.243 1.00 97.12 166 GLU A N 1
ATOM 1354 C CA . GLU A 1 166 ? -3.448 -1.014 -3.667 1.00 97.12 166 GLU A CA 1
ATOM 1355 C C . GLU A 1 166 ? -3.555 0.487 -3.929 1.00 97.12 166 GLU A C 1
ATOM 1357 O O . GLU A 1 166 ? -4.232 1.222 -3.212 1.00 97.12 166 GLU A O 1
ATOM 1362 N N . PHE A 1 167 ? -2.922 0.951 -4.998 1.00 97.25 167 PHE A N 1
ATOM 1363 C CA . PHE A 1 167 ? -3.044 2.330 -5.464 1.00 97.25 167 PHE A CA 1
ATOM 1364 C C . PHE A 1 167 ? -2.726 2.420 -6.953 1.00 97.25 167 PHE A C 1
ATOM 1366 O O . PHE A 1 167 ? -2.141 1.505 -7.535 1.00 97.25 167 PHE A O 1
ATOM 1373 N N . ILE A 1 168 ? -3.104 3.534 -7.577 1.00 97.81 168 ILE A N 1
ATOM 1374 C CA . ILE A 1 168 ? -2.710 3.834 -8.953 1.00 97.81 168 ILE A CA 1
ATOM 1375 C C . ILE A 1 168 ? -1.595 4.872 -8.919 1.00 97.81 168 ILE A C 1
ATOM 1377 O O . ILE A 1 168 ? -1.734 5.935 -8.322 1.00 97.81 168 ILE A O 1
ATOM 1381 N N . LEU A 1 169 ? -0.477 4.565 -9.561 1.00 98.06 169 LEU A N 1
ATOM 1382 C CA . LEU A 1 169 ? 0.603 5.509 -9.783 1.00 98.06 169 LEU A CA 1
ATOM 1383 C C . LEU A 1 169 ? 0.382 6.214 -11.120 1.00 98.06 169 LEU A C 1
ATOM 1385 O O . LEU A 1 169 ? 0.143 5.556 -12.131 1.00 98.06 169 LEU A O 1
ATOM 1389 N N . VAL A 1 170 ? 0.462 7.540 -11.122 1.00 97.94 170 VAL A N 1
ATOM 1390 C CA . VAL A 1 170 ? 0.156 8.389 -12.278 1.00 97.94 170 VAL A CA 1
ATOM 1391 C C . VAL A 1 170 ? 1.350 9.283 -12.590 1.00 97.94 170 VAL A C 1
ATOM 1393 O O . VAL A 1 170 ? 1.872 9.932 -11.687 1.00 97.94 170 VAL A O 1
ATOM 1396 N N . ASN A 1 171 ? 1.742 9.365 -13.861 1.00 97.81 171 ASN A N 1
ATOM 1397 C CA . ASN A 1 171 ? 2.609 10.417 -14.388 1.00 97.81 171 ASN A CA 1
ATOM 1398 C C . ASN A 1 171 ? 1.788 11.380 -15.256 1.00 97.81 171 ASN A C 1
ATOM 1400 O O . ASN A 1 171 ? 1.103 10.946 -16.179 1.00 97.81 171 ASN A O 1
ATOM 1404 N N . GLU A 1 172 ? 1.879 12.679 -14.976 1.00 96.62 172 GLU A N 1
ATOM 1405 C CA . GLU A 1 172 ? 1.232 13.745 -15.761 1.00 96.62 172 GLU A CA 1
ATOM 1406 C C . GLU A 1 172 ? 2.243 14.651 -16.484 1.00 96.62 172 GLU A C 1
ATOM 1408 O O . GLU A 1 172 ? 1.889 15.730 -16.957 1.00 96.62 172 GLU A O 1
ATOM 1413 N N . LEU A 1 173 ? 3.516 14.250 -16.553 1.00 96.56 173 LEU A N 1
ATOM 1414 C CA . LEU A 1 173 ? 4.502 14.894 -17.422 1.00 96.56 173 LEU A CA 1
ATOM 1415 C C . LEU A 1 173 ? 4.352 14.396 -18.858 1.00 96.56 173 LEU A C 1
ATOM 1417 O O . LEU A 1 173 ? 4.192 13.201 -19.080 1.00 96.56 173 LEU A O 1
ATOM 1421 N N . GLU A 1 174 ? 4.533 15.287 -19.831 1.00 94.25 174 GLU A N 1
ATOM 1422 C CA . GLU A 1 174 ? 4.613 14.960 -21.268 1.00 94.25 174 GLU A CA 1
ATOM 1423 C C . GLU A 1 174 ? 5.934 14.254 -21.652 1.00 94.25 174 GLU A C 1
ATOM 1425 O O . GLU A 1 174 ? 6.263 14.100 -22.825 1.00 94.25 174 GLU A O 1
ATOM 1430 N N . GLU A 1 175 ? 6.683 13.771 -20.660 1.00 94.62 175 GLU A N 1
ATOM 1431 C CA . GLU A 1 175 ? 7.879 12.950 -20.814 1.00 94.62 175 GLU A CA 1
ATOM 1432 C C . GLU A 1 175 ? 7.887 11.795 -19.800 1.00 94.62 175 GLU A C 1
ATOM 1434 O O . GLU A 1 175 ? 7.237 11.841 -18.749 1.00 94.62 175 GLU A O 1
ATOM 1439 N N . ALA A 1 176 ? 8.617 10.725 -20.123 1.00 95.06 176 ALA A N 1
ATOM 1440 C CA . ALA A 1 176 ? 8.776 9.596 -19.214 1.00 95.06 176 ALA A CA 1
ATOM 1441 C C . ALA A 1 176 ? 9.641 10.000 -18.014 1.00 95.06 176 ALA A C 1
ATOM 1443 O O . ALA A 1 176 ? 10.757 10.489 -18.197 1.00 95.06 176 ALA A O 1
ATOM 1444 N N . CYS A 1 177 ? 9.179 9.728 -16.793 1.00 94.81 177 CYS A N 1
ATOM 1445 C CA . CYS A 1 177 ? 9.881 10.134 -15.578 1.00 94.81 177 CYS A CA 1
ATOM 1446 C C . CYS A 1 177 ? 10.144 8.962 -14.630 1.00 94.81 177 CYS A C 1
ATOM 1448 O O . CYS A 1 177 ? 9.385 7.995 -14.562 1.00 94.81 177 CYS A O 1
ATOM 1450 N N . TRP A 1 178 ? 11.250 9.054 -13.891 1.00 95.81 178 TRP A N 1
ATOM 1451 C CA . TRP A 1 178 ? 11.509 8.179 -12.754 1.00 95.81 178 TRP A CA 1
ATOM 1452 C C . TRP A 1 178 ? 10.712 8.675 -11.557 1.00 95.81 178 TRP A C 1
ATOM 1454 O O . TRP A 1 178 ? 10.871 9.820 -11.137 1.00 95.81 178 TRP A O 1
ATOM 1464 N N . ILE A 1 179 ? 9.888 7.797 -11.000 1.00 97.38 179 ILE A N 1
ATOM 1465 C CA . ILE A 1 179 ? 9.143 8.070 -9.781 1.00 97.38 179 ILE A CA 1
ATOM 1466 C C . ILE A 1 179 ? 9.745 7.228 -8.674 1.00 97.38 179 ILE A C 1
ATOM 1468 O O . ILE A 1 179 ? 9.830 6.002 -8.800 1.00 97.38 179 ILE A O 1
ATOM 1472 N N . LYS A 1 180 ? 10.169 7.887 -7.596 1.00 96.88 180 LYS A N 1
ATOM 1473 C CA . LYS A 1 180 ? 10.713 7.203 -6.431 1.00 96.88 180 LYS A CA 1
ATOM 1474 C C . LYS A 1 180 ? 9.695 7.133 -5.312 1.00 96.88 180 LYS A C 1
ATOM 1476 O O . LYS A 1 180 ? 9.234 8.164 -4.826 1.00 96.88 180 LYS A O 1
ATOM 1481 N N . ILE A 1 181 ? 9.359 5.909 -4.924 1.00 97.44 181 ILE A N 1
ATOM 1482 C CA . ILE A 1 181 ? 8.279 5.598 -3.997 1.00 97.44 181 ILE A CA 1
ATOM 1483 C C . ILE A 1 181 ? 8.891 5.037 -2.726 1.00 97.44 181 ILE A C 1
ATOM 1485 O O . ILE A 1 181 ? 9.708 4.120 -2.769 1.00 97.44 181 ILE A O 1
ATOM 1489 N N . GLU A 1 182 ? 8.464 5.587 -1.602 1.00 96.75 182 GLU A N 1
ATOM 1490 C CA . GLU A 1 182 ? 8.815 5.145 -0.264 1.00 96.75 182 GLU A CA 1
ATOM 1491 C C . GLU A 1 182 ? 7.566 4.659 0.459 1.00 96.75 182 GLU A C 1
ATOM 1493 O O . GLU A 1 182 ? 6.507 5.275 0.377 1.00 96.75 182 GLU A O 1
ATOM 1498 N N . ILE A 1 183 ? 7.712 3.577 1.214 1.00 95.88 183 ILE A N 1
ATOM 1499 C CA . ILE A 1 183 ? 6.667 2.981 2.035 1.00 95.88 183 ILE A CA 1
ATOM 1500 C C . ILE A 1 183 ? 7.167 2.881 3.472 1.00 95.88 183 ILE A C 1
ATOM 1502 O O . ILE A 1 183 ? 8.252 2.359 3.749 1.00 95.88 183 ILE A O 1
ATOM 1506 N N . GLN A 1 184 ? 6.350 3.349 4.410 1.00 92.44 184 GLN A N 1
ATOM 1507 C CA . GLN A 1 184 ? 6.555 3.100 5.830 1.00 92.44 184 GLN A CA 1
ATOM 1508 C C . GLN A 1 184 ? 6.201 1.653 6.168 1.00 92.44 184 GLN A C 1
ATOM 1510 O O . GLN A 1 184 ? 5.064 1.215 5.979 1.00 92.44 184 GLN A O 1
ATOM 1515 N N . ILE A 1 185 ? 7.173 0.914 6.692 1.00 93.50 185 ILE A N 1
ATOM 1516 C CA . ILE A 1 185 ? 7.039 -0.516 6.978 1.00 93.50 185 ILE A CA 1
ATOM 1517 C C . ILE A 1 185 ? 7.268 -0.801 8.468 1.00 93.50 185 ILE A C 1
ATOM 1519 O O . ILE A 1 185 ? 7.927 -0.003 9.140 1.00 93.50 185 ILE A O 1
ATOM 1523 N N . PRO A 1 186 ? 6.761 -1.933 8.991 1.00 90.44 186 PRO A N 1
ATOM 1524 C CA . PRO A 1 186 ? 7.013 -2.345 10.367 1.00 90.44 186 PRO A CA 1
ATOM 1525 C C . PRO A 1 186 ? 8.508 -2.366 10.688 1.00 90.44 186 PRO A C 1
ATOM 1527 O O . PRO A 1 186 ? 9.330 -2.746 9.855 1.00 90.44 186 PRO A O 1
ATOM 1530 N N . ASP A 1 187 ? 8.875 -2.062 11.932 1.00 86.69 187 ASP A N 1
ATOM 1531 C CA . ASP A 1 187 ? 10.288 -2.093 12.331 1.00 86.69 187 ASP A CA 1
ATOM 1532 C C . ASP A 1 187 ? 10.847 -3.520 12.388 1.00 86.69 187 ASP A C 1
ATOM 1534 O O . ASP A 1 187 ? 12.061 -3.718 12.438 1.00 86.69 187 ASP A O 1
ATOM 1538 N N . ASN A 1 188 ? 9.958 -4.515 12.414 1.00 88.94 188 ASN A N 1
ATOM 1539 C CA . ASN A 1 188 ? 10.302 -5.925 12.444 1.00 88.94 188 ASN A CA 1
ATOM 1540 C C . ASN A 1 188 ? 9.567 -6.693 11.337 1.00 88.94 188 ASN A C 1
ATOM 1542 O O . ASN A 1 188 ? 8.579 -7.388 11.594 1.00 88.94 188 ASN A O 1
ATOM 1546 N N . ILE A 1 189 ? 10.047 -6.531 10.104 1.00 92.94 189 ILE A N 1
ATOM 1547 C CA . ILE A 1 189 ? 9.562 -7.266 8.932 1.00 92.94 189 ILE A CA 1
ATOM 1548 C C . ILE A 1 189 ? 10.008 -8.735 8.951 1.00 92.94 189 ILE A C 1
ATOM 1550 O O . ILE A 1 189 ? 10.980 -9.090 9.619 1.00 92.94 189 ILE A O 1
ATOM 1554 N N 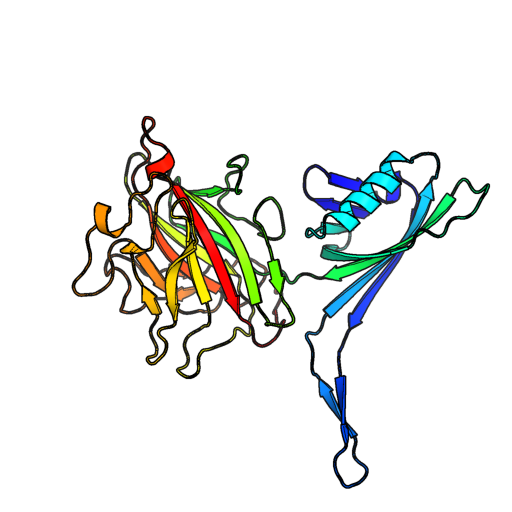. ALA A 1 190 ? 9.302 -9.579 8.204 1.00 93.88 190 ALA A N 1
ATOM 1555 C CA . ALA A 1 190 ? 9.699 -10.960 7.978 1.00 93.88 190 ALA A CA 1
ATOM 1556 C C . ALA A 1 190 ? 10.755 -11.049 6.879 1.00 93.88 190 ALA A C 1
ATOM 1558 O O . ALA A 1 190 ? 10.756 -10.268 5.925 1.00 93.88 190 ALA A O 1
ATOM 1559 N N . TYR A 1 191 ? 11.628 -12.043 7.006 1.00 92.00 191 TYR A N 1
ATOM 1560 C CA . TYR A 1 191 ? 12.679 -12.329 6.041 1.00 92.00 191 TYR A CA 1
ATOM 1561 C C . TYR A 1 191 ? 12.520 -13.748 5.486 1.00 92.00 191 TYR A C 1
ATOM 1563 O O . TYR A 1 191 ? 11.931 -14.632 6.110 1.00 92.00 191 TYR A O 1
ATOM 1571 N N . THR A 1 192 ? 13.006 -13.966 4.271 1.00 90.56 192 THR A N 1
ATOM 1572 C CA . THR A 1 192 ? 13.157 -15.300 3.685 1.00 90.56 192 THR A CA 1
ATOM 1573 C C . THR A 1 192 ? 14.281 -16.061 4.394 1.00 90.56 192 THR A C 1
ATOM 1575 O O . THR A 1 192 ? 15.092 -15.470 5.108 1.00 90.56 192 THR A O 1
ATOM 1578 N N . GLY A 1 193 ? 14.377 -17.376 4.169 1.00 85.56 193 GLY A N 1
ATOM 1579 C CA . GLY A 1 193 ? 15.445 -18.204 4.750 1.00 85.56 193 GLY A CA 1
ATOM 1580 C C . GLY A 1 193 ? 16.866 -17.786 4.343 1.00 85.56 193 GLY A C 1
ATOM 1581 O O . GLY A 1 193 ? 17.824 -18.205 4.983 1.00 85.56 193 GLY A O 1
ATOM 1582 N N . VAL A 1 194 ? 16.997 -16.940 3.316 1.00 86.06 194 VAL A N 1
ATOM 1583 C CA . VAL A 1 194 ? 18.269 -16.417 2.793 1.00 86.06 194 VAL A CA 1
ATOM 1584 C C . VAL A 1 194 ? 18.499 -14.935 3.113 1.00 86.06 194 VAL A C 1
ATOM 1586 O O . VAL A 1 194 ? 19.449 -14.342 2.613 1.00 86.06 194 VAL A O 1
ATOM 1589 N N . GLY A 1 195 ? 17.659 -14.334 3.965 1.00 87.00 195 GLY A N 1
ATOM 1590 C CA . GLY A 1 195 ? 17.876 -12.983 4.491 1.00 87.00 195 GLY A CA 1
ATOM 1591 C C . GLY A 1 195 ? 17.259 -11.839 3.683 1.00 87.00 195 GLY A C 1
ATOM 1592 O O . GLY A 1 195 ? 17.459 -10.686 4.054 1.00 87.00 195 GLY A O 1
ATOM 1593 N N . ASN A 1 196 ? 16.462 -12.119 2.643 1.00 90.50 196 ASN A N 1
ATOM 1594 C CA . ASN A 1 196 ? 15.732 -11.066 1.924 1.00 90.50 196 ASN A CA 1
ATOM 1595 C C . ASN A 1 196 ? 14.443 -10.659 2.652 1.00 90.50 196 ASN A C 1
ATOM 1597 O O . ASN A 1 196 ? 13.740 -11.546 3.141 1.00 90.50 196 ASN A O 1
ATOM 1601 N N . PRO A 1 197 ? 14.062 -9.372 2.658 1.00 93.19 197 PRO A N 1
ATOM 1602 C CA . PRO A 1 197 ? 12.756 -8.928 3.138 1.00 93.19 197 PRO A CA 1
ATOM 1603 C C . PRO A 1 197 ? 11.618 -9.605 2.373 1.00 93.19 197 PRO A C 1
ATOM 1605 O O . PRO A 1 197 ? 11.611 -9.610 1.145 1.00 93.19 197 PRO A O 1
ATOM 1608 N N . LYS A 1 198 ? 10.609 -10.118 3.077 1.00 95.56 198 LYS A N 1
ATOM 1609 C CA . LYS A 1 198 ? 9.380 -10.630 2.459 1.00 95.56 198 LYS A CA 1
ATOM 1610 C C . LYS A 1 198 ? 8.450 -9.477 2.075 1.00 95.56 198 LYS A C 1
ATOM 1612 O O . LYS A 1 198 ? 7.478 -9.189 2.774 1.00 95.56 198 LYS A O 1
ATOM 1617 N N . ILE A 1 199 ? 8.789 -8.811 0.977 1.00 96.25 199 ILE A N 1
ATOM 1618 C CA . ILE A 1 199 ? 8.034 -7.703 0.391 1.00 96.25 199 ILE A CA 1
ATOM 1619 C C . ILE A 1 199 ? 7.817 -7.999 -1.088 1.00 96.25 199 ILE A C 1
ATOM 1621 O O . ILE A 1 199 ? 8.762 -8.340 -1.794 1.00 96.25 199 ILE A O 1
ATOM 1625 N N . TYR A 1 200 ? 6.580 -7.859 -1.547 1.00 97.19 200 TYR A N 1
ATOM 1626 C CA . TYR A 1 200 ? 6.182 -8.161 -2.914 1.00 97.19 200 TYR A CA 1
ATOM 1627 C C . TYR A 1 200 ? 5.458 -6.963 -3.516 1.00 97.19 200 TYR A C 1
ATOM 1629 O O . TYR A 1 200 ? 4.614 -6.350 -2.853 1.00 97.19 200 TYR A O 1
ATOM 1637 N N . VAL A 1 201 ? 5.750 -6.663 -4.781 1.00 97.94 201 VAL A N 1
ATOM 1638 C CA . VAL A 1 201 ? 4.993 -5.689 -5.570 1.00 97.94 201 VAL A CA 1
ATOM 1639 C C . VAL A 1 201 ? 4.450 -6.339 -6.823 1.00 97.94 201 VAL A C 1
ATOM 1641 O O . VAL A 1 201 ? 5.151 -7.042 -7.557 1.00 97.94 201 VAL A O 1
ATOM 1644 N N . TYR A 1 202 ? 3.174 -6.074 -7.049 1.00 98.50 202 TYR A N 1
ATOM 1645 C CA . TYR A 1 202 ? 2.434 -6.558 -8.190 1.00 98.50 202 TYR A CA 1
ATOM 1646 C C . TYR A 1 202 ? 1.933 -5.380 -9.011 1.00 98.50 202 TYR A C 1
ATOM 1648 O O . TYR A 1 202 ? 1.626 -4.322 -8.456 1.00 98.50 202 TYR A O 1
ATOM 1656 N N . SER A 1 203 ? 1.800 -5.591 -10.313 1.00 98.50 203 SER A N 1
ATOM 1657 C CA . SER A 1 203 ? 1.046 -4.715 -11.201 1.00 98.50 203 SER A CA 1
ATOM 1658 C C . SER A 1 203 ? -0.178 -5.452 -11.748 1.00 98.50 203 SER A C 1
ATOM 1660 O O . SER A 1 203 ? -0.216 -6.685 -11.761 1.00 98.50 203 SER A O 1
ATOM 1662 N N . TRP A 1 204 ? -1.208 -4.704 -12.128 1.00 98.38 204 TRP A N 1
ATOM 1663 C CA . TRP A 1 204 ? -2.433 -5.253 -12.703 1.00 98.38 204 TRP A CA 1
ATOM 1664 C C . TRP A 1 204 ? -2.338 -5.299 -14.229 1.00 98.38 204 TRP A C 1
ATOM 1666 O O . TRP A 1 204 ? -2.159 -4.251 -14.847 1.00 98.38 204 TRP A O 1
ATOM 1676 N N . ASP A 1 205 ? -2.512 -6.476 -14.833 1.00 97.38 205 ASP A N 1
ATOM 1677 C CA . ASP A 1 205 ? -2.466 -6.647 -16.298 1.00 97.38 205 ASP A CA 1
ATOM 1678 C C . ASP A 1 205 ? -3.830 -6.457 -16.994 1.00 97.38 205 ASP A C 1
ATOM 1680 O O . ASP A 1 205 ? -3.935 -6.560 -18.213 1.00 97.38 205 ASP A O 1
ATOM 1684 N N . GLY A 1 206 ? -4.890 -6.187 -16.223 1.00 95.81 206 GLY A N 1
ATOM 1685 C CA . GLY A 1 206 ? -6.275 -6.153 -16.703 1.00 95.81 206 GLY A CA 1
ATOM 1686 C C . GLY A 1 206 ? -7.123 -7.338 -16.230 1.00 95.81 206 GLY A C 1
ATOM 1687 O O . GLY A 1 206 ? -8.345 -7.209 -16.174 1.00 95.81 206 GLY A O 1
ATOM 1688 N N . ASN A 1 207 ? -6.493 -8.447 -15.837 1.00 96.81 207 ASN A N 1
ATOM 1689 C CA . ASN A 1 207 ? -7.141 -9.703 -15.463 1.00 96.81 207 ASN A CA 1
ATOM 1690 C C . ASN A 1 207 ? -6.634 -10.282 -14.130 1.00 96.81 207 ASN A C 1
ATOM 1692 O O . ASN A 1 207 ? -7.432 -10.758 -13.324 1.00 96.81 207 ASN A O 1
ATOM 1696 N N . GLU A 1 208 ? -5.327 -10.249 -13.877 1.00 97.38 208 GLU A N 1
ATOM 1697 C CA . GLU A 1 208 ? -4.715 -10.750 -12.652 1.00 97.38 208 GLU A CA 1
ATOM 1698 C C . GLU A 1 208 ? -3.521 -9.907 -12.177 1.00 97.38 208 GLU A C 1
ATOM 1700 O O . GLU A 1 208 ? -2.984 -9.039 -12.868 1.00 97.38 208 GLU A O 1
ATOM 1705 N N . TRP A 1 209 ? -3.103 -10.161 -10.937 1.00 98.25 209 TRP A N 1
ATOM 1706 C CA . TRP A 1 209 ? -1.939 -9.515 -10.343 1.00 98.25 209 TRP A CA 1
ATOM 1707 C C . TRP A 1 209 ? -0.653 -10.211 -10.781 1.00 98.25 209 TRP A C 1
ATOM 1709 O O . TRP A 1 209 ? -0.433 -11.381 -10.467 1.00 98.25 209 TRP A O 1
ATOM 1719 N N . LYS A 1 210 ? 0.239 -9.468 -11.434 1.00 97.88 210 LYS A N 1
ATOM 1720 C CA . LYS A 1 210 ? 1.545 -9.952 -11.886 1.00 97.88 210 LYS A CA 1
ATOM 1721 C C . LYS A 1 210 ? 2.638 -9.438 -10.970 1.00 97.88 210 LYS A C 1
ATOM 1723 O O . LYS A 1 210 ? 2.816 -8.232 -10.823 1.00 97.88 210 LYS A O 1
ATOM 1728 N N . ASN A 1 211 ? 3.366 -10.350 -10.331 1.00 96.31 211 ASN A N 1
ATOM 1729 C CA . ASN A 1 211 ? 4.490 -9.980 -9.482 1.00 96.31 211 ASN A CA 1
ATOM 1730 C C . ASN A 1 211 ? 5.682 -9.542 -10.344 1.00 96.31 211 ASN A C 1
ATOM 1732 O O . ASN A 1 211 ? 6.151 -10.325 -11.171 1.00 96.31 211 ASN A O 1
ATOM 1736 N N . PHE A 1 212 ? 6.173 -8.320 -10.140 1.00 94.31 212 PHE A N 1
ATOM 1737 C CA . PHE A 1 212 ? 7.375 -7.818 -10.820 1.00 94.31 212 PHE A CA 1
ATOM 1738 C C . PHE A 1 212 ? 8.523 -7.496 -9.869 1.00 94.31 212 PHE A C 1
ATOM 1740 O O . PHE A 1 212 ? 9.621 -7.202 -10.333 1.00 94.31 212 PHE A O 1
ATOM 1747 N N . LEU A 1 213 ? 8.272 -7.512 -8.560 1.00 94.19 213 LEU A N 1
ATOM 1748 C CA . LEU A 1 213 ? 9.286 -7.301 -7.538 1.00 94.19 213 LEU A CA 1
ATOM 1749 C C . LEU A 1 213 ? 9.022 -8.264 -6.382 1.00 94.19 213 LEU A C 1
ATOM 1751 O O . LEU A 1 213 ? 7.946 -8.233 -5.774 1.00 94.19 213 LEU A O 1
ATOM 1755 N N . GLN A 1 214 ? 10.006 -9.103 -6.070 1.00 93.25 214 GLN A N 1
ATOM 1756 C CA . GLN A 1 214 ? 9.940 -10.075 -4.975 1.00 93.25 214 GLN A CA 1
ATOM 1757 C C . GLN A 1 214 ? 11.338 -10.418 -4.447 1.00 93.25 214 GLN A C 1
ATOM 1759 O O . GLN A 1 214 ? 12.323 -10.253 -5.163 1.00 93.25 214 GLN A O 1
ATOM 1764 N N . PRO A 1 215 ? 11.472 -10.917 -3.209 1.00 91.19 215 PRO A N 1
ATOM 1765 C CA . PRO A 1 215 ? 12.733 -11.492 -2.756 1.00 91.19 215 PRO A CA 1
ATOM 1766 C C . PRO A 1 215 ? 13.093 -12.742 -3.570 1.00 91.19 215 PRO A C 1
ATOM 1768 O O . PRO A 1 215 ? 12.258 -13.640 -3.693 1.00 91.19 215 PRO A O 1
ATOM 1771 N N . HIS A 1 216 ? 14.343 -12.861 -4.030 1.00 88.00 216 HIS A N 1
ATOM 1772 C CA . HIS A 1 216 ? 14.783 -14.101 -4.669 1.00 88.00 216 HIS A CA 1
ATOM 1773 C C . HIS A 1 216 ? 14.772 -15.251 -3.639 1.00 88.00 216 HIS A C 1
ATOM 1775 O O . HIS A 1 216 ? 15.162 -15.056 -2.476 1.00 88.00 216 HIS A O 1
ATOM 1781 N N . PRO A 1 217 ? 14.317 -16.461 -4.014 1.00 83.50 217 PRO A N 1
ATOM 1782 C CA . PRO A 1 217 ? 14.096 -17.552 -3.066 1.00 83.50 217 PRO A CA 1
ATOM 1783 C C . PRO A 1 217 ? 15.379 -18.142 -2.465 1.00 83.50 217 PRO A C 1
ATOM 1785 O O . PRO A 1 217 ? 15.320 -18.719 -1.378 1.00 83.50 217 PRO A O 1
ATOM 1788 N N . THR A 1 218 ? 16.525 -18.038 -3.150 1.00 84.69 218 THR A N 1
ATOM 1789 C CA . THR A 1 218 ? 17.749 -18.781 -2.778 1.00 84.69 218 THR A CA 1
ATOM 1790 C C . THR A 1 218 ? 19.019 -17.937 -2.657 1.00 84.69 218 THR A C 1
ATOM 1792 O O . THR A 1 218 ? 20.052 -18.449 -2.232 1.00 84.69 218 THR A O 1
ATOM 1795 N N . THR A 1 219 ? 18.969 -16.644 -2.966 1.00 82.12 219 THR A N 1
ATOM 1796 C CA . THR A 1 219 ? 20.125 -15.731 -2.895 1.00 82.12 219 THR A CA 1
ATOM 1797 C C . THR A 1 219 ? 19.680 -14.386 -2.349 1.00 82.12 219 THR A C 1
ATOM 1799 O O . THR A 1 219 ? 18.525 -14.009 -2.499 1.00 82.12 219 THR A O 1
ATOM 1802 N N . ASN A 1 220 ? 20.595 -13.650 -1.722 1.00 81.56 220 ASN A N 1
ATOM 1803 C CA . ASN A 1 220 ? 20.298 -12.396 -1.029 1.00 81.56 220 ASN A CA 1
ATOM 1804 C C . ASN A 1 220 ? 20.213 -11.187 -1.993 1.00 81.56 220 ASN A C 1
ATOM 1806 O O . ASN A 1 220 ? 21.024 -10.264 -1.911 1.00 81.56 220 ASN A O 1
ATOM 1810 N N . TYR A 1 221 ? 19.290 -11.238 -2.959 1.00 82.44 221 TYR A N 1
ATOM 1811 C CA . TYR A 1 221 ? 18.898 -10.118 -3.820 1.00 82.44 221 TYR A CA 1
ATOM 1812 C C . TYR A 1 221 ? 17.378 -10.136 -4.096 1.00 82.44 221 TYR A C 1
ATOM 1814 O O . TYR A 1 221 ? 16.680 -11.084 -3.730 1.00 82.44 221 TYR A O 1
ATOM 1822 N N . PHE A 1 222 ? 16.855 -9.071 -4.713 1.0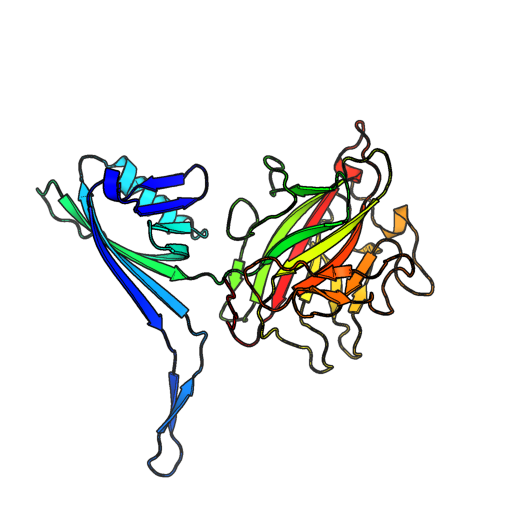0 87.06 222 PHE A N 1
ATOM 1823 C CA . PHE A 1 222 ? 15.460 -8.991 -5.166 1.00 87.06 222 PHE A CA 1
ATOM 1824 C C . PHE A 1 222 ? 15.347 -9.315 -6.649 1.00 87.06 222 PHE A C 1
ATOM 1826 O O . PHE A 1 222 ? 16.058 -8.717 -7.454 1.00 87.06 222 PHE A O 1
ATOM 1833 N N . ASP A 1 223 ? 14.406 -10.185 -6.992 1.00 88.69 223 ASP A N 1
ATOM 1834 C CA . ASP A 1 223 ? 13.988 -10.385 -8.369 1.00 88.69 223 ASP A CA 1
ATOM 1835 C C . ASP A 1 223 ? 13.208 -9.170 -8.834 1.00 88.69 223 ASP A C 1
ATOM 1837 O O . ASP A 1 223 ? 12.229 -8.757 -8.203 1.00 88.69 223 ASP A O 1
ATOM 1841 N N . VAL A 1 224 ? 13.639 -8.634 -9.966 1.00 89.44 224 VAL A N 1
ATOM 1842 C CA . VAL A 1 224 ? 12.909 -7.630 -10.720 1.00 89.44 224 VAL A CA 1
ATOM 1843 C C . VAL A 1 224 ? 12.544 -8.274 -12.049 1.00 89.44 224 VAL A C 1
ATOM 1845 O O . VAL A 1 224 ? 13.402 -8.849 -12.705 1.00 89.44 224 VAL A O 1
ATOM 1848 N N . ASN A 1 225 ? 11.274 -8.211 -12.437 1.00 90.94 225 ASN A N 1
ATOM 1849 C CA . ASN A 1 225 ? 10.799 -8.712 -13.724 1.00 90.94 225 ASN A CA 1
ATOM 1850 C C . ASN A 1 225 ? 9.931 -7.643 -14.384 1.00 90.94 225 ASN A C 1
ATOM 1852 O O . ASN A 1 225 ? 8.720 -7.586 -14.169 1.00 90.94 225 ASN A O 1
ATOM 1856 N N . ASN A 1 226 ? 10.545 -6.777 -15.190 1.00 91.88 226 ASN A N 1
ATOM 1857 C CA . ASN A 1 226 ? 9.835 -5.660 -15.812 1.00 91.88 226 ASN A CA 1
ATOM 1858 C C . ASN A 1 226 ? 8.795 -6.095 -16.868 1.00 91.88 226 ASN A C 1
ATOM 1860 O O . ASN A 1 226 ? 7.942 -5.282 -17.226 1.00 91.88 226 ASN A O 1
ATOM 1864 N N . ALA A 1 227 ? 8.784 -7.367 -17.290 1.00 93.81 227 ALA A N 1
ATOM 1865 C CA . ALA A 1 227 ? 7.735 -7.919 -18.157 1.00 93.81 227 ALA A CA 1
ATOM 1866 C C . ALA A 1 227 ? 6.427 -8.143 -17.392 1.00 93.81 227 ALA A C 1
ATOM 1868 O O . ALA A 1 227 ? 5.355 -8.239 -17.981 1.00 93.81 227 ALA A O 1
ATOM 1869 N N . ASN A 1 228 ? 6.511 -8.183 -16.061 1.00 95.94 228 ASN A N 1
ATOM 1870 C CA . ASN A 1 228 ? 5.368 -8.241 -15.165 1.00 95.94 228 ASN A CA 1
ATOM 1871 C C . ASN A 1 228 ? 4.979 -6.869 -14.601 1.00 95.94 228 ASN A C 1
ATOM 1873 O O . ASN A 1 228 ? 4.127 -6.805 -13.713 1.00 95.94 228 ASN A O 1
ATOM 1877 N N . LEU A 1 229 ? 5.596 -5.779 -15.070 1.00 97.00 229 LEU A N 1
ATOM 1878 C CA . LEU A 1 229 ? 5.180 -4.416 -14.756 1.00 97.00 229 LEU A CA 1
ATOM 1879 C C . LEU A 1 229 ? 4.319 -3.875 -15.901 1.00 97.00 229 LEU A C 1
ATOM 1881 O O . LEU A 1 229 ? 4.847 -3.418 -16.913 1.00 97.00 229 LEU A O 1
ATOM 1885 N N . TYR A 1 230 ? 3.006 -3.918 -15.705 1.00 98.06 230 TYR A N 1
ATOM 1886 C CA . TYR A 1 230 ? 1.989 -3.475 -16.646 1.00 98.06 230 TYR A CA 1
ATOM 1887 C C . TYR A 1 230 ? 1.559 -2.033 -16.377 1.00 98.06 230 TYR A C 1
ATOM 1889 O O . TYR A 1 230 ? 1.391 -1.600 -15.229 1.00 98.06 230 TYR A O 1
ATOM 1897 N N . PHE A 1 231 ? 1.333 -1.301 -17.459 1.00 98.12 231 PHE A N 1
ATOM 1898 C CA . PHE A 1 231 ? 0.608 -0.040 -17.478 1.00 98.12 231 PHE A CA 1
ATOM 1899 C C . PHE A 1 231 ? -0.871 -0.297 -17.767 1.00 98.12 231 PHE A C 1
ATOM 1901 O O . PHE A 1 231 ? -1.253 -1.356 -18.263 1.00 98.12 231 PHE A O 1
ATOM 1908 N N . LEU A 1 232 ? -1.736 0.667 -17.450 1.00 97.69 232 LEU A N 1
ATOM 1909 C CA . LEU A 1 232 ? -3.183 0.478 -17.593 1.00 97.69 232 LEU A CA 1
ATOM 1910 C C . LEU A 1 232 ? -3.644 0.393 -19.055 1.00 97.69 232 LEU A C 1
ATOM 1912 O O . LEU A 1 232 ? -4.796 0.041 -19.295 1.00 97.69 232 LEU A O 1
ATOM 1916 N N . ASP A 1 233 ? -2.784 0.727 -20.022 1.00 97.12 233 ASP A N 1
ATOM 1917 C CA . ASP A 1 233 ? -3.041 0.499 -21.448 1.00 97.12 233 ASP A CA 1
ATOM 1918 C C . ASP A 1 233 ? -2.699 -0.931 -21.906 1.00 97.12 233 ASP A C 1
ATOM 1920 O O . ASP A 1 233 ? -2.897 -1.258 -23.074 1.00 97.12 233 ASP A O 1
ATOM 1924 N N . GLY A 1 234 ? -2.204 -1.777 -20.995 1.00 97.44 234 GLY A N 1
ATOM 1925 C CA . GLY A 1 234 ? -1.814 -3.163 -21.243 1.00 97.44 234 GLY A CA 1
ATOM 1926 C C . GLY A 1 234 ? -0.354 -3.342 -21.660 1.00 97.44 234 GLY A C 1
ATOM 1927 O O . GLY A 1 234 ? 0.110 -4.478 -21.703 1.00 97.44 234 GLY A O 1
ATOM 1928 N N . SER A 1 235 ? 0.380 -2.258 -21.934 1.00 97.06 235 SER A N 1
ATOM 1929 C CA . SER A 1 235 ? 1.808 -2.350 -22.250 1.00 97.06 235 SER A CA 1
ATOM 1930 C C . SER A 1 235 ? 2.647 -2.681 -21.015 1.00 97.06 235 SER A C 1
ATOM 1932 O O . SER A 1 235 ? 2.269 -2.374 -19.883 1.00 97.06 235 SER A O 1
ATOM 1934 N N . THR A 1 236 ? 3.815 -3.282 -21.225 1.00 97.00 236 THR A N 1
ATOM 1935 C CA . THR A 1 236 ? 4.771 -3.617 -20.160 1.00 97.00 236 THR A CA 1
ATOM 1936 C C . THR A 1 236 ? 5.991 -2.700 -20.171 1.00 97.00 236 THR A C 1
ATOM 1938 O O . THR A 1 236 ? 6.368 -2.118 -21.193 1.00 97.00 236 THR A O 1
ATOM 1941 N N . ALA A 1 237 ? 6.682 -2.594 -19.036 1.00 94.88 237 ALA A N 1
ATOM 1942 C CA . ALA A 1 237 ? 7.945 -1.864 -18.975 1.00 94.88 237 ALA A CA 1
ATOM 1943 C C . ALA A 1 237 ? 9.024 -2.468 -19.896 1.00 94.88 237 ALA A C 1
ATOM 1945 O O . ALA A 1 237 ? 9.810 -1.708 -20.465 1.00 94.88 237 ALA A O 1
ATOM 1946 N N . THR A 1 238 ? 9.035 -3.789 -20.121 1.00 94.25 238 THR A N 1
ATOM 1947 C CA . THR A 1 238 ? 9.945 -4.423 -21.095 1.00 94.25 238 THR A CA 1
ATOM 1948 C C . THR A 1 238 ? 9.669 -3.978 -22.525 1.00 94.25 238 THR A C 1
ATOM 1950 O O . THR A 1 238 ? 10.609 -3.708 -23.265 1.00 94.25 238 THR A O 1
ATOM 1953 N N . GLU A 1 239 ? 8.405 -3.874 -22.937 1.00 95.19 239 GLU A N 1
ATOM 1954 C CA . GLU A 1 239 ? 8.053 -3.434 -24.295 1.00 95.19 239 GLU A CA 1
ATOM 1955 C C . GLU A 1 239 ? 8.457 -1.978 -24.545 1.00 95.19 239 GLU A C 1
ATOM 1957 O O . GLU A 1 239 ? 8.857 -1.621 -25.653 1.00 95.19 239 GLU A O 1
ATOM 1962 N N . LEU A 1 240 ? 8.386 -1.135 -23.512 1.00 94.31 240 LEU A N 1
ATOM 1963 C CA . LEU A 1 240 ? 8.685 0.292 -23.629 1.00 94.31 240 LEU A CA 1
ATOM 1964 C C . LEU A 1 240 ? 10.170 0.629 -23.454 1.00 94.31 240 LEU A C 1
ATOM 1966 O O . LEU A 1 240 ? 10.655 1.584 -24.065 1.00 94.31 240 LEU A O 1
ATOM 1970 N N . TYR A 1 241 ? 10.891 -0.108 -22.609 1.00 92.94 241 TYR A N 1
ATOM 1971 C CA . TYR A 1 241 ? 12.267 0.225 -22.220 1.00 92.94 241 TYR A CA 1
ATOM 1972 C C . TYR A 1 241 ? 13.293 -0.877 -22.516 1.00 92.94 241 TYR A C 1
ATOM 1974 O O . TYR A 1 241 ? 14.494 -0.631 -22.375 1.00 92.94 241 TYR A O 1
ATOM 1982 N N . GLY A 1 242 ? 12.841 -2.053 -22.954 1.00 89.56 242 GLY A N 1
ATOM 1983 C CA . GLY A 1 242 ? 13.653 -3.247 -23.187 1.00 89.56 242 GLY A CA 1
ATOM 1984 C C . GLY A 1 242 ? 13.909 -4.076 -21.925 1.00 89.56 242 GLY A C 1
ATOM 1985 O O . GLY A 1 242 ? 13.624 -3.658 -20.802 1.00 89.56 242 GLY A O 1
ATOM 1986 N N . SER A 1 243 ? 14.491 -5.260 -22.108 1.00 83.38 243 SER A N 1
ATOM 1987 C CA . SER A 1 243 ? 15.144 -6.019 -21.035 1.00 83.38 243 SER A CA 1
ATOM 1988 C C . SER A 1 243 ? 16.638 -5.686 -20.998 1.00 83.38 243 SER A C 1
ATOM 1990 O O . SER A 1 243 ? 17.241 -5.308 -22.008 1.00 83.38 243 SER A O 1
ATOM 1992 N N . GLY A 1 244 ? 17.246 -5.749 -19.815 1.00 64.94 244 GLY A N 1
ATOM 1993 C CA . GLY A 1 244 ? 18.673 -5.478 -19.643 1.00 64.94 244 GLY A CA 1
ATOM 1994 C C . GLY A 1 244 ? 19.498 -6.753 -19.478 1.00 64.94 244 GLY A C 1
ATOM 1995 O O . GLY A 1 244 ? 19.063 -7.697 -18.839 1.00 64.94 244 GLY A O 1
ATOM 1996 N N . ASN A 1 245 ? 20.741 -6.748 -19.974 1.00 59.91 245 ASN A N 1
ATOM 1997 C CA . ASN A 1 245 ? 21.730 -7.796 -19.661 1.00 59.91 245 ASN A CA 1
ATOM 1998 C C . ASN A 1 245 ? 22.277 -7.704 -18.214 1.00 59.91 245 ASN A C 1
ATOM 2000 O O . ASN A 1 245 ? 22.973 -8.610 -17.773 1.00 59.91 245 ASN A O 1
ATOM 2004 N N . TYR A 1 246 ? 22.020 -6.589 -17.513 1.00 57.16 246 TYR A N 1
ATOM 2005 C CA . TYR A 1 246 ? 22.562 -6.247 -16.187 1.00 57.16 246 TYR A CA 1
ATOM 2006 C C . TYR A 1 246 ? 21.533 -5.430 -15.385 1.00 57.16 246 TYR A C 1
ATOM 2008 O O . TYR A 1 246 ? 21.750 -4.246 -15.119 1.00 57.16 246 TYR A O 1
ATOM 2016 N N . GLY A 1 247 ? 20.382 -6.035 -15.102 1.00 61.72 247 GLY A N 1
ATOM 2017 C CA . GLY A 1 247 ? 19.272 -5.407 -14.385 1.00 61.72 247 GLY A CA 1
ATOM 2018 C C . GLY A 1 247 ? 18.153 -4.918 -15.304 1.00 61.72 247 GLY A C 1
ATOM 2019 O O . GLY A 1 247 ? 18.392 -4.404 -16.408 1.00 61.72 247 GLY A O 1
ATOM 2020 N N . GLU A 1 248 ? 16.920 -5.096 -14.839 1.00 79.31 248 GLU A N 1
ATOM 2021 C CA . GLU A 1 248 ? 15.722 -4.820 -15.624 1.00 79.31 248 GLU A CA 1
ATOM 2022 C C . GLU A 1 248 ? 15.507 -3.323 -15.840 1.00 79.31 248 GLU A C 1
ATOM 2024 O O . GLU A 1 248 ? 15.629 -2.511 -14.921 1.00 79.31 248 GLU A O 1
ATOM 2029 N N . LYS A 1 249 ? 15.176 -2.925 -17.074 1.00 88.75 249 LYS A N 1
ATOM 2030 C CA . LYS A 1 249 ? 15.018 -1.504 -17.407 1.00 88.75 249 LYS A CA 1
ATOM 2031 C C . LYS A 1 249 ? 13.725 -0.932 -16.849 1.00 88.75 249 LYS A C 1
ATOM 2033 O O . LYS A 1 249 ? 12.667 -1.551 -16.926 1.00 88.75 249 LYS A O 1
ATOM 2038 N N . GLY A 1 250 ? 13.811 0.295 -16.345 1.00 91.44 250 GLY A N 1
ATOM 2039 C CA . GLY A 1 250 ? 12.659 1.055 -15.871 1.00 91.44 250 GLY A CA 1
ATOM 2040 C C . GLY A 1 250 ? 12.177 0.705 -14.463 1.00 91.44 250 GLY A C 1
ATOM 2041 O O . GLY A 1 250 ? 11.147 1.235 -14.056 1.00 91.44 250 GLY A O 1
ATOM 2042 N N . VAL A 1 251 ? 12.895 -0.130 -13.706 1.00 93.56 251 VAL A N 1
ATOM 2043 C CA . VAL A 1 251 ? 12.547 -0.466 -12.316 1.00 93.56 251 VAL A CA 1
ATOM 2044 C C . VAL A 1 251 ? 13.798 -0.467 -11.443 1.00 93.56 251 VAL A C 1
ATOM 2046 O O . VAL A 1 251 ? 14.864 -0.888 -11.878 1.00 93.56 251 VAL A O 1
ATOM 2049 N N . GLY A 1 252 ? 13.676 -0.020 -10.197 1.00 92.38 252 GLY A N 1
ATOM 2050 C CA . GLY A 1 252 ? 14.707 -0.204 -9.184 1.00 92.38 252 GLY A CA 1
ATOM 2051 C C . GLY A 1 252 ? 14.124 -0.564 -7.827 1.00 92.38 252 GLY A C 1
ATOM 2052 O O . GLY A 1 252 ? 12.998 -0.201 -7.498 1.00 92.38 252 GLY A O 1
ATOM 2053 N N . CYS A 1 253 ? 14.893 -1.289 -7.025 1.00 92.75 253 CYS A N 1
ATOM 2054 C CA . CYS A 1 253 ? 14.505 -1.729 -5.689 1.00 92.75 253 CYS A CA 1
ATOM 2055 C C . CYS A 1 253 ? 15.603 -1.384 -4.685 1.00 92.75 253 CYS A C 1
ATOM 2057 O O . CYS A 1 253 ? 16.785 -1.400 -5.015 1.00 92.75 253 CYS A O 1
ATOM 2059 N N . TYR A 1 254 ? 15.222 -1.098 -3.443 1.00 92.81 254 TYR A N 1
ATOM 2060 C CA . TYR A 1 254 ? 16.137 -0.719 -2.372 1.00 92.81 254 TYR A CA 1
ATOM 2061 C C . TYR A 1 254 ? 15.877 -1.616 -1.166 1.00 92.81 254 TYR A C 1
ATOM 2063 O O . TYR A 1 254 ? 14.750 -2.056 -0.934 1.00 92.81 254 TYR A O 1
ATOM 2071 N N . LEU A 1 255 ? 16.913 -1.908 -0.383 1.00 91.88 255 LEU A N 1
ATOM 2072 C CA . LEU A 1 255 ? 16.720 -2.658 0.855 1.00 91.88 255 LEU A CA 1
ATOM 2073 C C . LEU A 1 255 ? 16.064 -1.774 1.929 1.00 91.88 255 LEU A C 1
ATOM 2075 O O . LEU A 1 255 ? 16.324 -0.568 1.977 1.00 91.88 255 LEU A O 1
ATOM 2079 N N . PRO A 1 256 ? 15.242 -2.364 2.817 1.00 93.75 256 PRO A N 1
ATOM 2080 C CA . PRO A 1 256 ? 14.703 -1.677 3.978 1.00 93.75 256 PRO A CA 1
ATOM 2081 C C . PRO A 1 256 ? 15.778 -0.968 4.795 1.00 93.75 256 PRO A C 1
ATOM 2083 O O . PRO A 1 256 ? 16.771 -1.583 5.184 1.00 93.75 256 PRO A O 1
ATOM 2086 N N . ASN A 1 257 ? 15.558 0.303 5.122 1.00 94.00 257 ASN A N 1
ATOM 2087 C CA . ASN A 1 257 ? 16.471 1.040 5.983 1.00 94.00 257 ASN A CA 1
ATOM 2088 C C . ASN A 1 257 ? 15.753 2.066 6.869 1.00 94.00 257 ASN A C 1
ATOM 2090 O O . ASN A 1 257 ? 14.528 2.161 6.852 1.00 94.00 257 ASN A O 1
ATOM 2094 N N . ASN A 1 258 ? 16.483 2.768 7.732 1.00 93.25 258 ASN A N 1
ATOM 2095 C CA . ASN A 1 258 ? 15.897 3.781 8.603 1.00 93.25 258 ASN A CA 1
ATOM 2096 C C . ASN A 1 258 ? 15.466 5.016 7.797 1.00 93.25 258 ASN A C 1
ATOM 2098 O O . ASN A 1 258 ? 16.037 5.335 6.751 1.00 93.25 258 ASN A O 1
ATOM 2102 N N . ARG A 1 259 ? 14.473 5.736 8.323 1.00 91.00 259 ARG A N 1
ATOM 2103 C CA . ARG A 1 259 ? 14.126 7.090 7.877 1.00 91.00 259 ARG A CA 1
ATOM 2104 C C . ARG A 1 259 ? 15.366 7.998 7.861 1.00 91.00 259 ARG A C 1
ATOM 2106 O O . ARG A 1 259 ? 16.207 7.900 8.755 1.00 91.00 259 ARG A O 1
ATOM 2113 N N . GLY A 1 260 ? 15.482 8.866 6.859 1.00 92.19 260 GLY A N 1
ATOM 2114 C CA . GLY A 1 260 ? 16.623 9.773 6.700 1.00 92.19 260 GLY A CA 1
ATOM 2115 C C . GLY A 1 260 ? 17.894 9.179 6.101 1.00 92.19 260 GLY A C 1
ATOM 2116 O O . GLY A 1 260 ? 18.795 9.941 5.758 1.00 92.19 260 GLY A O 1
ATOM 2117 N N . GLU A 1 261 ? 18.003 7.855 5.983 1.00 94.88 261 GLU A N 1
ATOM 2118 C CA . GLU A 1 261 ? 19.193 7.232 5.408 1.00 94.88 261 GLU A CA 1
ATOM 2119 C C . GLU A 1 261 ? 19.125 7.179 3.880 1.00 94.88 261 GLU A C 1
ATOM 2121 O O . GLU A 1 261 ? 18.065 6.954 3.290 1.00 94.88 261 GLU A O 1
ATOM 2126 N N . THR A 1 262 ? 20.282 7.363 3.242 1.00 95.69 262 THR A N 1
ATOM 2127 C CA . THR A 1 262 ? 20.442 7.191 1.798 1.00 95.69 262 THR A CA 1
ATOM 2128 C C . THR A 1 262 ? 20.752 5.737 1.475 1.00 95.69 262 THR A C 1
ATOM 2130 O O . THR A 1 262 ? 21.689 5.150 2.015 1.00 95.69 262 THR A O 1
ATOM 2133 N N . VAL A 1 263 ? 19.971 5.161 0.569 1.00 93.69 263 VAL A N 1
ATOM 2134 C CA . VAL A 1 263 ? 20.099 3.784 0.099 1.00 93.69 263 VAL A CA 1
ATOM 2135 C C . VAL A 1 263 ? 20.435 3.748 -1.387 1.00 93.69 263 VAL A C 1
ATOM 2137 O O . VAL A 1 263 ? 19.952 4.562 -2.177 1.00 93.69 263 VAL A O 1
ATOM 2140 N N . ASN A 1 264 ? 21.262 2.775 -1.767 1.00 92.94 264 ASN A N 1
ATOM 2141 C CA . ASN A 1 264 ? 21.565 2.474 -3.163 1.00 92.94 264 ASN A CA 1
ATOM 2142 C C . ASN A 1 264 ? 20.607 1.393 -3.690 1.00 92.94 264 ASN A C 1
ATOM 2144 O O . ASN A 1 264 ? 20.168 0.549 -2.900 1.00 92.94 264 ASN A O 1
ATOM 2148 N N . PRO A 1 265 ? 20.290 1.397 -4.997 1.00 90.56 265 PRO A N 1
ATOM 2149 C CA . PRO A 1 265 ? 19.531 0.313 -5.604 1.00 90.56 265 PRO A CA 1
ATOM 2150 C C . PRO A 1 265 ? 20.261 -1.030 -5.466 1.00 90.56 265 PRO A C 1
ATOM 2152 O O . PRO A 1 265 ? 21.492 -1.084 -5.453 1.00 90.56 265 PRO A O 1
ATOM 2155 N N . VAL A 1 266 ? 19.500 -2.119 -5.385 1.00 87.44 266 VAL A N 1
ATOM 2156 C CA . VAL A 1 266 ? 20.031 -3.492 -5.417 1.00 87.44 266 VAL A CA 1
ATOM 2157 C C . VAL A 1 266 ? 20.519 -3.856 -6.823 1.00 87.44 266 VAL A C 1
ATOM 2159 O O . VAL A 1 266 ? 20.032 -3.293 -7.800 1.00 87.44 266 VAL A O 1
ATOM 2162 N N . ASN A 1 267 ? 21.432 -4.827 -6.932 1.00 80.19 267 ASN A N 1
ATOM 2163 C CA . ASN A 1 267 ? 22.150 -5.152 -8.176 1.00 80.19 267 ASN A CA 1
ATOM 2164 C C . ASN A 1 267 ? 21.265 -5.457 -9.404 1.00 80.19 267 ASN A C 1
ATOM 2166 O O . ASN A 1 267 ? 21.682 -5.147 -10.513 1.00 80.19 267 ASN A O 1
ATOM 2170 N N . GLU A 1 268 ? 20.070 -6.025 -9.223 1.00 81.81 268 GLU A N 1
ATOM 2171 C CA . GLU A 1 268 ? 19.134 -6.348 -10.323 1.00 81.81 268 GLU A CA 1
ATOM 2172 C C . GLU A 1 268 ? 18.276 -5.152 -10.785 1.00 81.81 268 GLU A C 1
ATOM 2174 O O . GLU A 1 268 ? 17.466 -5.260 -11.706 1.00 81.81 268 GLU A O 1
ATOM 2179 N N . SER A 1 269 ? 18.438 -3.991 -10.148 1.00 86.62 269 SER A N 1
ATOM 2180 C CA . SER A 1 269 ? 17.766 -2.751 -10.546 1.00 86.62 269 SER A CA 1
ATOM 2181 C C . SER A 1 269 ? 18.345 -2.191 -11.843 1.00 86.62 269 SER A C 1
ATOM 2183 O O . SER A 1 269 ? 19.518 -2.401 -12.151 1.00 86.62 269 SER A O 1
ATOM 2185 N N . ASP A 1 270 ? 17.568 -1.372 -12.557 1.00 89.50 270 ASP A N 1
ATOM 2186 C CA . ASP A 1 270 ? 18.094 -0.560 -13.653 1.00 89.50 270 ASP A CA 1
ATOM 2187 C C . ASP A 1 270 ? 19.308 0.249 -13.152 1.00 89.50 270 ASP A C 1
ATOM 2189 O O . ASP A 1 270 ? 19.175 1.002 -12.183 1.00 89.50 270 ASP A O 1
ATOM 2193 N N . PRO A 1 271 ? 20.473 0.189 -13.821 1.00 85.19 271 PRO A N 1
ATOM 2194 C CA . PRO A 1 271 ? 21.639 1.003 -13.475 1.00 85.19 271 PRO A CA 1
ATOM 2195 C C . PRO A 1 271 ? 21.383 2.519 -13.482 1.00 85.19 271 PRO A C 1
ATOM 2197 O O . PRO A 1 271 ? 22.189 3.285 -12.957 1.00 85.19 271 PRO A O 1
ATOM 2200 N N . LYS A 1 272 ? 20.291 2.973 -14.113 1.00 89.81 272 LYS A N 1
ATOM 2201 C CA . LYS A 1 272 ? 19.847 4.375 -14.094 1.00 89.81 272 LYS A CA 1
ATOM 2202 C C . LYS A 1 272 ? 18.987 4.731 -12.880 1.00 89.81 272 LYS A C 1
ATOM 2204 O O . LYS A 1 272 ? 18.707 5.916 -12.690 1.00 89.81 272 LYS A O 1
ATOM 2209 N N . ALA A 1 273 ? 18.571 3.760 -12.067 1.00 88.19 273 ALA A N 1
ATOM 2210 C CA . ALA A 1 273 ? 17.980 4.039 -10.768 1.00 88.19 273 ALA A CA 1
ATOM 2211 C C . ALA A 1 273 ? 19.057 4.692 -9.890 1.00 88.19 273 ALA A C 1
ATOM 2213 O O . ALA A 1 273 ? 20.107 4.115 -9.624 1.00 88.19 273 ALA A O 1
ATOM 2214 N N . SER A 1 274 ? 18.836 5.937 -9.478 1.00 90.62 274 SER A N 1
ATOM 2215 C CA . SER A 1 274 ? 19.780 6.661 -8.626 1.00 90.62 274 SER A CA 1
ATOM 2216 C C . SER A 1 274 ? 19.529 6.364 -7.143 1.00 90.62 274 SER A C 1
ATOM 2218 O O . SER A 1 274 ? 18.443 5.893 -6.786 1.00 90.62 274 SER A O 1
ATOM 2220 N N . PRO A 1 275 ? 20.496 6.636 -6.249 1.00 93.88 275 PRO A N 1
ATOM 2221 C CA . PRO A 1 275 ? 20.282 6.522 -4.810 1.00 93.88 275 PRO A CA 1
ATOM 2222 C C . PRO A 1 275 ? 19.068 7.334 -4.340 1.00 93.88 275 PRO A C 1
ATOM 2224 O O . PRO A 1 275 ? 18.687 8.330 -4.960 1.00 93.88 275 PRO A O 1
ATOM 2227 N N . LEU A 1 276 ? 18.457 6.910 -3.239 1.00 93.88 276 LEU A N 1
ATOM 2228 C CA . LEU A 1 276 ? 17.300 7.567 -2.636 1.00 93.88 276 LEU A CA 1
ATOM 2229 C C . LEU A 1 276 ? 17.576 7.834 -1.162 1.00 93.88 276 LEU A C 1
ATOM 2231 O O . LEU A 1 276 ? 18.036 6.946 -0.453 1.00 93.88 276 LEU A O 1
ATOM 2235 N N . THR A 1 277 ? 17.263 9.040 -0.699 1.00 95.38 277 THR A N 1
ATOM 2236 C CA . THR A 1 277 ? 17.259 9.369 0.728 1.00 95.38 277 THR A CA 1
ATOM 2237 C C . THR A 1 277 ? 15.853 9.216 1.265 1.00 95.38 277 THR A C 1
ATOM 2239 O O . THR A 1 277 ? 14.934 9.871 0.777 1.00 95.38 277 THR A O 1
ATOM 2242 N N . HIS A 1 278 ? 15.689 8.356 2.267 1.00 94.50 278 HIS A N 1
ATOM 2243 C CA . HIS A 1 278 ? 14.392 8.166 2.890 1.00 94.50 278 HIS A CA 1
ATOM 2244 C C . HIS A 1 278 ? 13.912 9.441 3.591 1.00 94.50 278 HIS A C 1
ATOM 2246 O O . HIS A 1 278 ? 14.697 10.148 4.230 1.00 94.50 278 HIS A O 1
ATOM 2252 N N . SER A 1 279 ? 12.611 9.706 3.536 1.00 90.19 279 SER A N 1
ATOM 2253 C CA . SER A 1 279 ? 11.993 10.847 4.199 1.00 90.19 279 SER A CA 1
ATOM 2254 C C . SER A 1 279 ? 12.180 10.773 5.718 1.00 90.19 279 SER A C 1
ATOM 2256 O O . SER A 1 279 ? 12.310 9.696 6.300 1.00 90.19 279 SER A O 1
ATOM 2258 N N . GLN A 1 280 ? 12.161 11.930 6.382 1.00 86.75 280 GLN A N 1
ATOM 2259 C CA . GLN A 1 280 ? 12.172 12.042 7.849 1.00 86.75 280 GLN A CA 1
ATOM 2260 C C . GLN A 1 280 ? 10.755 12.060 8.446 1.00 86.75 280 GLN A C 1
ATOM 2262 O O . GLN A 1 280 ? 10.579 12.410 9.611 1.00 86.75 280 GLN A O 1
ATOM 2267 N N . THR A 1 281 ? 9.735 11.710 7.654 1.00 79.62 281 THR A N 1
ATOM 2268 C CA . THR A 1 281 ? 8.332 11.787 8.082 1.00 79.62 281 THR A CA 1
ATOM 2269 C C . THR A 1 281 ? 8.067 10.964 9.343 1.00 79.62 281 THR A C 1
ATOM 2271 O O . THR A 1 281 ? 8.687 9.920 9.583 1.00 79.62 281 THR A O 1
ATOM 2274 N N . TYR A 1 282 ? 7.137 11.447 10.169 1.00 72.56 282 TYR A N 1
ATOM 2275 C CA . TYR A 1 282 ? 6.683 10.738 11.361 1.00 72.56 282 TYR A CA 1
ATOM 2276 C C . TYR A 1 282 ? 5.916 9.459 11.001 1.00 72.56 282 TYR A C 1
ATOM 2278 O O . TYR A 1 282 ? 5.404 9.310 9.889 1.00 72.56 282 TYR A O 1
ATOM 2286 N N . GLY A 1 283 ? 5.890 8.512 11.941 1.00 74.50 283 GLY A N 1
ATOM 2287 C CA . GLY A 1 283 ? 5.382 7.156 11.734 1.00 74.50 283 GLY A CA 1
ATOM 2288 C C . GLY A 1 283 ? 6.452 6.110 12.040 1.00 74.50 283 GLY A C 1
ATOM 2289 O O . GLY A 1 283 ? 7.058 6.170 13.108 1.00 74.50 283 GLY A O 1
ATOM 2290 N N . CYS A 1 284 ? 6.669 5.130 11.155 1.00 83.31 284 CYS A N 1
ATOM 2291 C CA . CYS A 1 284 ? 7.578 4.003 11.439 1.00 83.31 284 CYS A CA 1
ATOM 2292 C C . CYS A 1 284 ? 9.043 4.457 11.504 1.00 83.31 284 CYS A C 1
ATOM 2294 O O . CYS A 1 284 ? 9.385 5.526 10.992 1.00 83.31 284 CYS A O 1
ATOM 2296 N N . GLN A 1 285 ? 9.946 3.644 12.059 1.00 86.19 285 GLN A N 1
ATOM 2297 C CA . GLN A 1 285 ? 11.382 3.903 11.916 1.00 86.19 285 GLN A CA 1
ATOM 2298 C C . GLN A 1 285 ? 11.887 3.395 10.563 1.00 86.19 285 GLN A C 1
ATOM 2300 O O . GLN A 1 285 ? 12.707 4.060 9.927 1.00 86.19 285 GLN A O 1
ATOM 2305 N N . LYS A 1 286 ? 11.402 2.229 10.123 1.00 92.44 286 LYS A N 1
ATOM 2306 C CA . LYS A 1 286 ? 11.827 1.600 8.870 1.00 92.44 286 LYS A CA 1
ATOM 2307 C C . LYS A 1 286 ? 11.052 2.104 7.651 1.00 92.44 286 LYS A C 1
ATOM 2309 O O . LYS A 1 286 ? 9.870 2.453 7.716 1.00 92.44 286 LYS A O 1
ATOM 2314 N N . ARG A 1 287 ? 11.758 2.153 6.527 1.00 94.00 287 ARG A N 1
ATOM 2315 C CA . ARG A 1 287 ? 11.281 2.515 5.195 1.00 94.00 287 ARG A CA 1
ATOM 2316 C C . ARG A 1 287 ? 11.738 1.462 4.212 1.00 94.00 287 ARG A C 1
ATOM 2318 O O . ARG A 1 287 ? 12.838 0.929 4.344 1.00 94.00 287 ARG A O 1
ATOM 2325 N N . TRP A 1 288 ? 10.897 1.184 3.236 1.00 95.69 288 TRP A N 1
ATOM 2326 C CA . TRP A 1 288 ? 11.263 0.421 2.058 1.00 95.69 288 TRP A CA 1
ATOM 2327 C C . TRP A 1 288 ? 10.898 1.230 0.827 1.00 95.69 288 TRP A C 1
ATOM 2329 O O . TRP A 1 288 ? 9.885 1.925 0.839 1.00 95.69 288 TRP A O 1
ATOM 2339 N N . SER A 1 289 ? 11.719 1.153 -0.213 1.00 95.81 289 SER A N 1
ATOM 2340 C CA . SER A 1 289 ? 11.541 1.982 -1.396 1.00 95.81 289 SER A CA 1
ATOM 2341 C C . SER A 1 289 ? 11.764 1.186 -2.667 1.00 95.81 289 SER A C 1
ATOM 2343 O O . SER A 1 289 ? 12.530 0.220 -2.698 1.00 95.81 289 SER A O 1
ATOM 2345 N N . PHE A 1 290 ? 11.117 1.642 -3.729 1.00 96.06 290 PHE A N 1
ATOM 2346 C CA . PHE A 1 290 ? 11.323 1.181 -5.093 1.00 96.06 290 PHE A CA 1
ATOM 2347 C C . PHE A 1 290 ? 11.109 2.349 -6.055 1.00 96.06 290 PHE A C 1
ATOM 2349 O O . PHE A 1 290 ? 10.555 3.394 -5.704 1.00 96.06 290 PHE A O 1
ATOM 2356 N N . THR A 1 291 ? 11.594 2.192 -7.274 1.00 96.06 291 THR A N 1
ATOM 2357 C CA . THR A 1 291 ? 11.497 3.192 -8.328 1.00 96.06 291 THR A CA 1
ATOM 2358 C C . THR A 1 291 ? 10.905 2.569 -9.568 1.00 96.06 291 THR A C 1
ATOM 2360 O O . THR A 1 291 ? 11.200 1.423 -9.903 1.00 96.06 291 THR A O 1
ATOM 2363 N N . ILE A 1 292 ? 10.061 3.330 -10.256 1.00 96.81 292 ILE A N 1
ATOM 2364 C CA . ILE A 1 292 ? 9.512 2.929 -11.545 1.00 96.81 292 ILE A CA 1
ATOM 2365 C C . ILE A 1 292 ? 9.654 4.095 -12.511 1.00 96.81 292 ILE A C 1
ATOM 2367 O O . ILE A 1 292 ? 9.347 5.240 -12.174 1.00 96.81 292 ILE A O 1
ATOM 2371 N N . LYS A 1 293 ? 10.102 3.802 -13.728 1.00 96.62 293 LYS A N 1
ATOM 2372 C CA . LYS A 1 293 ? 10.050 4.733 -14.844 1.00 96.62 293 LYS A CA 1
ATOM 2373 C C . LYS A 1 293 ? 8.678 4.654 -15.507 1.00 96.62 293 LYS A C 1
ATOM 2375 O O . LYS A 1 293 ? 8.378 3.695 -16.215 1.00 96.62 293 LYS A O 1
ATOM 2380 N N . ILE A 1 294 ? 7.842 5.663 -15.296 1.00 97.25 294 ILE A N 1
ATOM 2381 C CA . ILE A 1 294 ? 6.502 5.716 -15.885 1.00 97.25 294 ILE A CA 1
ATOM 2382 C C . ILE A 1 294 ? 6.551 6.468 -17.224 1.00 97.25 294 ILE A C 1
ATOM 2384 O O . ILE A 1 294 ? 7.220 7.503 -17.304 1.00 97.25 294 ILE A O 1
ATOM 2388 N N . PRO A 1 295 ? 5.878 5.971 -18.280 1.00 97.00 295 PRO A N 1
ATOM 2389 C CA . PRO A 1 295 ? 5.827 6.624 -19.581 1.00 97.00 295 PRO A CA 1
ATOM 2390 C C . PRO A 1 295 ? 5.237 8.026 -19.513 1.00 97.00 295 PRO A C 1
ATOM 2392 O O . PRO A 1 295 ? 4.541 8.387 -18.561 1.00 97.00 295 PRO A O 1
ATOM 2395 N N . GLN A 1 296 ? 5.504 8.803 -20.558 1.00 96.12 296 GLN A N 1
ATOM 2396 C CA . GLN A 1 296 ? 4.912 10.122 -20.730 1.00 96.12 296 GLN A CA 1
ATOM 2397 C C . GLN A 1 296 ? 3.388 10.066 -20.757 1.00 96.12 296 GLN A C 1
ATOM 2399 O O . GLN A 1 296 ? 2.790 9.139 -21.308 1.00 96.12 296 GLN A O 1
ATOM 2404 N N . HIS A 1 297 ? 2.787 11.092 -20.178 1.00 95.56 297 HIS A N 1
ATOM 2405 C CA . HIS A 1 297 ? 1.378 11.390 -20.304 1.00 95.56 297 HIS A CA 1
ATOM 2406 C C . HIS A 1 297 ? 1.040 11.748 -21.745 1.00 95.56 297 HIS A C 1
ATOM 2408 O O . HIS A 1 297 ? 1.703 12.573 -22.371 1.00 95.56 297 HIS A O 1
ATOM 2414 N N . ASP A 1 298 ? -0.011 11.116 -22.247 1.00 92.62 298 ASP A N 1
ATOM 2415 C CA . ASP A 1 298 ? -0.576 11.355 -23.564 1.00 92.62 298 ASP A CA 1
ATOM 2416 C C . ASP A 1 298 ? -2.083 11.550 -23.383 1.00 92.62 298 ASP A C 1
ATOM 2418 O O . ASP A 1 298 ? -2.781 10.663 -22.887 1.00 92.62 298 ASP A O 1
ATOM 2422 N N . GLU A 1 299 ? -2.600 12.719 -23.762 1.00 91.25 299 GLU A N 1
ATOM 2423 C CA . GLU A 1 299 ? -4.032 13.019 -23.652 1.00 91.25 299 GLU A CA 1
ATOM 2424 C C . GLU A 1 299 ? -4.898 12.042 -24.461 1.00 91.25 299 GLU A C 1
ATOM 2426 O O . GLU A 1 299 ? -6.030 11.764 -24.060 1.00 91.25 299 GLU A O 1
ATOM 2431 N N . SER A 1 300 ? -4.362 11.474 -25.548 1.00 92.44 300 SER A N 1
ATOM 2432 C CA . SER A 1 300 ? -5.056 10.475 -26.365 1.00 92.44 300 SER A CA 1
ATOM 2433 C C . SER A 1 300 ? -5.089 9.083 -25.720 1.00 92.44 300 SER A C 1
ATOM 2435 O O . SER A 1 300 ? -6.010 8.310 -25.985 1.00 92.44 300 SER A O 1
ATOM 2437 N N . ASN A 1 301 ? -4.137 8.776 -24.830 1.00 93.75 301 ASN A N 1
ATOM 2438 C CA . ASN A 1 301 ? -4.079 7.524 -24.080 1.00 93.75 301 ASN A CA 1
ATOM 2439 C C . ASN A 1 301 ? -3.493 7.731 -22.673 1.00 93.75 301 ASN A C 1
ATOM 2441 O O . ASN A 1 301 ? -2.345 7.392 -22.374 1.00 93.75 301 ASN A O 1
ATOM 2445 N N . LYS A 1 302 ? -4.339 8.220 -21.762 1.00 94.25 302 LYS A N 1
ATOM 2446 C CA . LYS A 1 302 ? -3.964 8.461 -20.358 1.00 94.25 302 LYS A CA 1
ATOM 2447 C C . LYS A 1 302 ? -3.631 7.186 -19.586 1.00 94.25 302 LYS A C 1
ATOM 2449 O O . LYS A 1 302 ? -3.113 7.273 -18.478 1.00 94.25 302 LYS A O 1
ATOM 2454 N N . LEU A 1 303 ? -3.990 6.012 -20.105 1.00 96.25 303 LEU A N 1
ATOM 2455 C CA . LEU A 1 303 ? -3.764 4.740 -19.422 1.00 96.25 303 LEU A CA 1
ATOM 2456 C C . LEU A 1 303 ? -2.287 4.324 -19.478 1.00 96.25 303 LEU A C 1
ATOM 2458 O O . LEU A 1 303 ? -1.796 3.703 -18.539 1.00 96.25 303 LEU A O 1
ATOM 2462 N N . LYS A 1 304 ? -1.557 4.747 -20.515 1.00 96.31 304 LYS A N 1
ATOM 2463 C CA . LYS A 1 304 ? -0.129 4.454 -20.692 1.00 96.31 304 LYS A CA 1
ATOM 2464 C C . LYS A 1 304 ? 0.761 5.053 -19.602 1.00 96.31 304 LYS A C 1
ATOM 2466 O O . LYS A 1 304 ? 1.758 4.458 -19.206 1.00 96.31 304 LYS A O 1
ATOM 2471 N N . SER A 1 305 ? 0.407 6.230 -19.091 1.00 97.06 305 SER A N 1
ATOM 2472 C CA . SER A 1 305 ? 1.149 6.918 -18.026 1.00 97.06 305 SER A CA 1
ATOM 2473 C C . SER A 1 305 ? 0.673 6.540 -16.621 1.00 97.06 305 SER A C 1
ATOM 2475 O O . SER A 1 305 ? 0.903 7.272 -15.653 1.00 97.06 305 SER A O 1
ATOM 2477 N N . ARG A 1 306 ? -0.025 5.405 -16.491 1.00 97.94 306 ARG A N 1
ATOM 2478 C CA . ARG A 1 306 ? -0.614 4.937 -15.237 1.00 97.94 306 ARG A CA 1
ATOM 2479 C C . ARG A 1 306 ? -0.321 3.464 -15.024 1.00 97.94 306 ARG A C 1
ATOM 2481 O O . ARG A 1 306 ? -0.353 2.680 -15.962 1.00 97.94 306 ARG A O 1
ATOM 2488 N N . THR A 1 307 ? -0.102 3.069 -13.779 1.00 98.19 307 THR A N 1
ATOM 2489 C CA . THR A 1 307 ? -0.012 1.655 -13.392 1.00 98.19 307 THR A CA 1
ATOM 2490 C C . THR A 1 307 ? -0.758 1.439 -12.083 1.00 98.19 307 THR A C 1
ATOM 2492 O O . THR A 1 307 ? -0.661 2.257 -11.167 1.00 98.19 307 THR A O 1
ATOM 2495 N N . LYS A 1 308 ? -1.548 0.366 -11.999 1.00 98.44 308 LYS A N 1
ATOM 2496 C CA . LYS A 1 308 ? -2.208 -0.045 -10.757 1.00 98.44 308 LYS A CA 1
ATOM 2497 C C . LYS A 1 308 ? -1.309 -1.049 -10.049 1.00 98.44 308 LYS A C 1
ATOM 2499 O O . LYS A 1 308 ? -0.976 -2.087 -10.617 1.00 98.44 308 LYS A O 1
ATOM 2504 N N . LEU A 1 309 ? -0.942 -0.734 -8.812 1.00 98.56 309 LEU A N 1
ATOM 2505 C CA . LEU A 1 309 ? 0.012 -1.490 -8.014 1.00 98.56 309 LEU A CA 1
ATOM 2506 C C . LEU A 1 309 ? -0.658 -2.090 -6.783 1.00 98.56 309 LEU A C 1
ATOM 2508 O O . LEU A 1 309 ? -1.545 -1.476 -6.190 1.00 98.56 309 LEU A O 1
ATOM 2512 N N . LYS A 1 310 ? -0.178 -3.265 -6.376 1.00 98.44 310 LYS A N 1
ATOM 2513 C CA . LYS A 1 310 ? -0.463 -3.877 -5.076 1.00 98.44 310 LYS A CA 1
ATOM 2514 C C . LYS A 1 310 ? 0.842 -4.137 -4.345 1.00 98.44 310 LYS A C 1
ATOM 2516 O O . LYS A 1 310 ? 1.766 -4.719 -4.912 1.00 98.44 310 LYS A O 1
ATOM 2521 N N . ILE A 1 311 ? 0.888 -3.752 -3.078 1.00 98.12 311 ILE A N 1
ATOM 2522 C CA . ILE A 1 311 ? 2.006 -4.019 -2.173 1.00 98.12 311 ILE A CA 1
ATOM 2523 C C . ILE A 1 311 ? 1.576 -5.098 -1.188 1.00 98.12 311 ILE A C 1
ATOM 2525 O O . ILE A 1 311 ? 0.480 -5.016 -0.640 1.00 98.12 311 ILE A O 1
ATOM 2529 N N . GLU A 1 312 ? 2.430 -6.089 -0.940 1.00 97.94 312 GLU A N 1
ATOM 2530 C CA . GLU A 1 312 ? 2.250 -7.071 0.133 1.00 97.94 312 GLU A CA 1
ATOM 2531 C C . GLU A 1 312 ? 3.520 -7.144 0.988 1.00 97.94 312 GLU A C 1
ATOM 2533 O O . GLU A 1 312 ? 4.616 -7.371 0.475 1.00 97.94 312 GLU A O 1
ATOM 2538 N N . ILE A 1 313 ? 3.379 -6.935 2.297 1.00 96.81 313 ILE A N 1
ATOM 2539 C CA . ILE A 1 313 ? 4.493 -6.898 3.250 1.00 96.81 313 ILE A CA 1
ATOM 2540 C C . ILE A 1 313 ? 4.205 -7.864 4.392 1.00 96.81 313 ILE A C 1
ATOM 2542 O O . ILE A 1 313 ? 3.159 -7.787 5.038 1.00 96.81 313 ILE A O 1
ATOM 2546 N N . TYR A 1 314 ? 5.169 -8.740 4.673 1.00 96.25 314 TYR A N 1
ATOM 2547 C CA . TYR A 1 314 ? 5.117 -9.671 5.797 1.00 96.25 314 TYR A CA 1
ATOM 2548 C C . TYR A 1 314 ? 5.940 -9.147 6.973 1.00 96.25 314 TYR A C 1
ATOM 2550 O O . TYR A 1 314 ? 7.002 -8.541 6.798 1.00 96.25 314 TYR A O 1
ATOM 2558 N N . TYR A 1 315 ? 5.481 -9.424 8.189 1.00 93.25 315 TYR A N 1
ATOM 2559 C CA . TYR A 1 315 ? 6.116 -8.977 9.422 1.00 93.25 315 TYR A CA 1
ATOM 2560 C C . TYR A 1 315 ? 6.285 -10.098 10.443 1.00 93.25 315 TYR A C 1
ATOM 2562 O O . TYR A 1 315 ? 5.547 -11.073 10.465 1.00 93.25 315 TYR A O 1
ATOM 2570 N N . GLU A 1 316 ? 7.274 -9.961 11.324 1.00 88.44 316 GLU A N 1
ATOM 2571 C CA . GLU A 1 316 ? 7.467 -10.912 12.425 1.00 88.44 316 GLU A CA 1
ATOM 2572 C C . GLU A 1 316 ? 6.684 -10.505 13.668 1.00 88.44 316 GLU A C 1
ATOM 2574 O O . GLU A 1 316 ? 6.157 -11.354 14.398 1.00 88.44 316 GLU A O 1
ATOM 2579 N N . LYS A 1 317 ? 6.639 -9.193 13.930 1.00 82.56 317 LYS A N 1
ATOM 2580 C CA . LYS A 1 317 ? 5.959 -8.589 15.080 1.00 82.56 317 LYS A CA 1
ATOM 2581 C C . LYS A 1 317 ? 5.315 -7.274 14.670 1.00 82.56 317 LYS A C 1
ATOM 2583 O O . LYS A 1 317 ? 5.908 -6.528 13.895 1.00 82.56 317 LYS A O 1
ATOM 2588 N N . GLU A 1 318 ? 4.186 -6.946 15.296 1.00 76.31 318 GLU A N 1
ATOM 2589 C CA . GLU A 1 318 ? 3.558 -5.620 15.206 1.00 76.31 318 GLU A CA 1
ATOM 2590 C C . GLU A 1 318 ? 4.354 -4.577 16.004 1.00 76.31 318 GLU A C 1
ATOM 2592 O O . GLU A 1 318 ? 3.884 -4.002 16.981 1.00 76.31 318 GLU A O 1
ATOM 2597 N N . LYS A 1 319 ? 5.633 -4.405 15.652 1.00 70.19 319 LYS A N 1
ATOM 2598 C CA . LYS A 1 319 ? 6.532 -3.451 16.294 1.00 70.19 319 LYS A CA 1
ATOM 2599 C C . LYS A 1 319 ? 6.616 -2.195 15.445 1.00 70.19 319 LYS A C 1
ATOM 2601 O O . LYS A 1 319 ? 7.055 -2.241 14.296 1.00 70.19 319 LYS A O 1
ATOM 2606 N N . THR A 1 320 ? 6.284 -1.078 16.070 1.00 68.12 320 THR A N 1
ATOM 2607 C CA . THR A 1 320 ? 6.491 0.251 15.515 1.00 68.12 320 THR A CA 1
ATOM 2608 C C . THR A 1 320 ? 7.063 1.183 16.559 1.00 68.12 320 THR A C 1
ATOM 2610 O O . THR A 1 320 ? 6.483 1.375 17.627 1.00 68.12 320 THR A O 1
ATOM 2613 N N . THR A 1 321 ? 8.175 1.811 16.231 1.00 63.34 321 THR A N 1
ATOM 2614 C CA . THR A 1 321 ? 8.700 2.953 16.957 1.00 63.34 321 THR A CA 1
ATOM 2615 C C . THR A 1 321 ? 8.005 4.172 16.375 1.00 63.34 321 THR A C 1
ATOM 2617 O O . THR A 1 321 ? 8.446 4.711 15.363 1.00 63.34 321 THR A O 1
ATOM 2620 N N . TYR A 1 322 ? 6.869 4.551 16.970 1.00 55.25 322 TYR A N 1
ATOM 2621 C CA . TYR A 1 322 ? 6.246 5.834 16.666 1.00 55.25 322 TYR A CA 1
ATOM 2622 C C . TYR A 1 322 ? 7.112 6.921 17.289 1.00 55.25 322 TYR A C 1
ATOM 2624 O O . TYR A 1 322 ? 7.142 7.068 18.510 1.00 55.25 322 TYR A O 1
ATOM 2632 N N . ASN A 1 323 ? 7.836 7.650 16.453 1.00 48.78 323 ASN A N 1
ATOM 2633 C CA . ASN A 1 323 ? 8.476 8.882 16.879 1.00 48.78 323 ASN A CA 1
ATOM 2634 C C . ASN A 1 323 ? 7.557 10.028 16.433 1.00 48.78 323 ASN A C 1
ATOM 2636 O O . ASN A 1 323 ? 7.465 10.207 15.215 1.00 48.78 323 ASN A O 1
ATOM 2640 N N . PRO A 1 324 ? 6.838 10.700 17.357 1.00 42.59 324 PRO A N 1
ATOM 2641 C CA . PRO A 1 324 ? 6.056 11.900 17.062 1.00 42.59 324 PRO A CA 1
ATOM 2642 C C . PRO A 1 324 ? 6.924 13.082 16.645 1.00 42.59 324 PRO A C 1
ATOM 2644 O O . PRO A 1 324 ? 8.153 13.043 16.910 1.00 42.59 324 PRO A O 1
#

Radius of gyration: 22.71 Å; chains: 1; bounding box: 62×53×64 Å

pLDDT: mean 84.33, std 13.87, range [37.62, 98.56]